Protein AF-A0A847QTT1-F1 (afdb_monomer)

Foldseek 3Di:
DCCVVVQQVVQLVDPDQWTWDDPPFKIFIWGQPPHPSGTDPHGLDIDGNVDDDVVSVVLVVCVDPVNPDPVVNSVVSVVSNVVVVVVVVVVCCLVFNDLVNLVVVCVVPVPPDDSDPVNSVVCRVVVNVVSVVVVVVVVVVVVVVVVCVVPPPDDDDDDDDDDDDDDDDDDDDDDQDQDPLLVVLLVLLLVLCVVQDPSVQWDWDTDPQWIWIAGNPDPVLTLWTWGDDPVFTWIWGQDPVRDIDIGGDPGSCCVVVCSVSSSVSNVVVVD

Nearest PDB 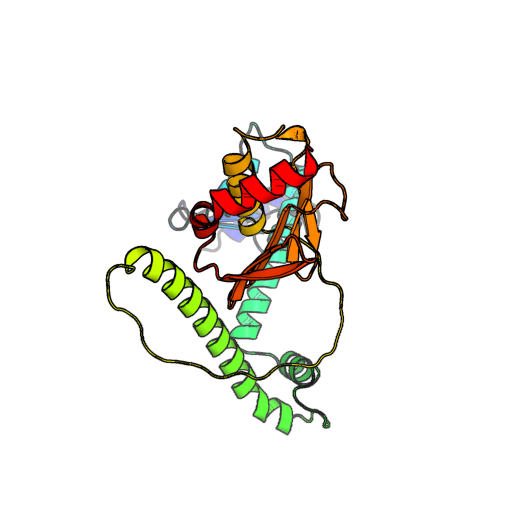structures (foldseek):
  5ukk-assembly1_A  TM=4.148E-01  e=4.471E-01  Homo sapiens
  5kz5-assembly1_B  TM=3.254E-01  e=6.929E-01  Homo sapiens
  5wg3-assembly1_A  TM=4.610E-01  e=1.857E+00  Homo sapiens
  5kz5-assembly1_E  TM=3.355E-01  e=1.337E+00  Homo sapiens

Mean predicted aligned error: 18.76 Å

Sequence (271 aa):
TNHSSQLFRYFGASTAKFGILTNGIIYRFYTDLDEPNKMDETPFLEIDLLDLRDQQIQELKKFCKNNFNLNEIIDTASDLKFLGLIRNVIKDIFSNPSDDYVRFILGCGVYNGVKTQNIVDRFKPLVKKSMSSYINELVNEKIQTALKTGEEQEKSAENQNVDKSPETYDNEADKIVTTDAEMEAFYIVKSILRNHIDISLISYKDTQSYFSILFDNKVTKWICRLVLKDSVMYMIIQGENREYNRYPLETIDDLYNYSELLIKKAKMFCE

Radius of gyration: 27.82 Å; Cα contacts (8 Å, |Δi|>4): 271; chains: 1; bounding box: 52×72×56 Å

Solvent-accessible surface area (backbone atoms only — not comparable to full-atom values): 16357 Å² total; per-residue (Å²): 131,77,60,66,65,56,54,43,58,51,40,50,73,48,93,63,70,67,45,77,52,67,83,90,47,47,41,32,34,29,34,39,84,86,44,82,65,37,58,45,94,62,58,36,45,78,44,38,73,90,68,73,48,71,70,59,53,58,56,52,50,41,73,35,86,93,51,58,45,74,65,64,51,50,55,50,36,51,52,37,35,50,52,52,52,50,52,50,53,52,53,42,41,64,76,59,59,47,68,68,56,43,52,48,56,34,64,76,78,73,46,98,64,85,84,42,67,76,52,40,65,64,42,43,64,52,54,42,49,50,55,54,49,51,52,52,47,56,51,48,50,53,48,49,57,60,44,46,79,74,54,84,81,78,83,79,89,90,88,81,89,84,91,85,85,86,85,89,87,80,90,80,94,70,81,85,66,88,45,71,68,58,52,49,43,48,50,51,55,49,56,69,35,51,89,76,50,70,60,89,36,58,40,73,48,81,48,96,80,35,42,32,36,21,42,71,76,31,89,88,42,57,49,37,34,35,32,87,44,101,92,56,35,31,40,35,37,73,48,94,88,70,46,76,47,75,44,81,36,95,51,71,72,50,56,64,82,44,37,70,60,50,46,54,49,48,49,68,74,76,112

pLDDT: mean 79.89, std 17.35, range [25.09, 93.62]

Structure (mmCIF, N/CA/C/O backbone):
data_AF-A0A847QTT1-F1
#
_entry.id   AF-A0A847QTT1-F1
#
loop_
_atom_site.group_PDB
_atom_site.id
_atom_site.type_symbol
_atom_site.label_atom_id
_atom_site.label_alt_id
_atom_site.label_comp_id
_atom_site.label_asym_id
_atom_site.label_entity_id
_atom_site.label_seq_id
_atom_site.pdbx_PDB_ins_code
_atom_site.Cartn_x
_atom_site.Cartn_y
_atom_site.Cartn_z
_atom_site.occupancy
_atom_site.B_iso_or_equiv
_atom_site.auth_seq_id
_atom_site.auth_comp_id
_atom_site.auth_asym_id
_atom_site.auth_atom_id
_atom_site.pdbx_PDB_model_num
ATOM 1 N N . THR A 1 1 ? -1.795 -23.422 -20.989 1.00 43.28 1 THR A N 1
ATOM 2 C CA . THR A 1 1 ? -0.496 -24.093 -21.246 1.00 43.28 1 THR A CA 1
ATOM 3 C C . THR A 1 1 ? 0.519 -23.624 -20.223 1.00 43.28 1 THR A C 1
ATOM 5 O O . THR A 1 1 ? 0.549 -22.440 -19.918 1.00 43.28 1 THR A O 1
ATOM 8 N N . ASN A 1 2 ? 1.295 -24.534 -19.624 1.00 56.75 2 ASN A N 1
ATOM 9 C CA . ASN A 1 2 ? 2.091 -24.234 -18.425 1.00 56.75 2 ASN A CA 1
ATOM 10 C C . ASN A 1 2 ? 3.501 -23.700 -18.771 1.00 56.75 2 ASN A C 1
ATOM 12 O O . ASN A 1 2 ? 4.512 -24.382 -18.590 1.00 56.75 2 ASN A O 1
ATOM 16 N N . HIS A 1 3 ? 3.548 -22.490 -19.338 1.00 69.88 3 HIS A N 1
ATOM 17 C CA . HIS A 1 3 ? 4.765 -21.869 -19.886 1.00 69.88 3 HIS A CA 1
ATOM 18 C C . HIS A 1 3 ? 5.856 -21.578 -18.838 1.00 69.88 3 HIS A C 1
ATOM 20 O O . HIS A 1 3 ? 7.033 -21.504 -19.193 1.00 69.88 3 HIS A O 1
ATOM 26 N N . SER A 1 4 ? 5.503 -21.513 -17.549 1.00 72.50 4 SER A N 1
ATOM 27 C CA . SER A 1 4 ? 6.449 -21.377 -16.431 1.00 72.50 4 SER A CA 1
ATOM 28 C C . SER A 1 4 ? 7.520 -22.475 -16.430 1.00 72.50 4 SER A C 1
ATOM 30 O O . SER A 1 4 ? 8.683 -22.204 -16.147 1.00 72.50 4 SER A O 1
ATOM 32 N N . SER A 1 5 ? 7.157 -23.700 -16.833 1.00 80.44 5 SER A N 1
ATOM 33 C CA . SER A 1 5 ? 8.086 -24.840 -16.920 1.00 80.44 5 SER A CA 1
ATOM 34 C C . SER A 1 5 ? 9.207 -24.650 -17.951 1.00 80.44 5 SER A C 1
ATOM 36 O O . SER A 1 5 ? 10.310 -25.165 -17.772 1.00 80.44 5 SER A O 1
ATOM 38 N N . GLN A 1 6 ? 8.948 -23.899 -19.025 1.00 86.38 6 GLN A N 1
ATOM 39 C CA . GLN A 1 6 ? 9.943 -23.602 -20.052 1.00 86.38 6 GLN A CA 1
ATOM 40 C C . GLN A 1 6 ? 10.890 -22.492 -19.585 1.00 86.38 6 GLN A C 1
ATOM 42 O O . GLN A 1 6 ? 12.104 -22.644 -19.709 1.00 86.38 6 GLN A O 1
ATOM 47 N N . LEU A 1 7 ? 10.347 -21.421 -18.990 1.00 88.88 7 LEU A N 1
ATOM 48 C CA . LEU A 1 7 ? 11.153 -20.329 -18.440 1.00 88.88 7 LEU A CA 1
ATOM 49 C C . LEU A 1 7 ? 12.081 -20.824 -17.321 1.00 88.88 7 LEU A C 1
ATOM 51 O O . LEU A 1 7 ? 13.274 -20.547 -17.375 1.00 88.88 7 LEU A O 1
ATOM 55 N N . PHE A 1 8 ? 11.572 -21.635 -16.387 1.00 87.06 8 PHE A N 1
ATOM 56 C CA . PHE A 1 8 ? 12.360 -22.233 -15.301 1.00 87.06 8 PHE A CA 1
ATOM 57 C C . PHE A 1 8 ? 13.584 -23.010 -15.824 1.00 87.06 8 PHE A C 1
ATOM 59 O O . PHE A 1 8 ? 14.697 -22.843 -15.328 1.00 87.06 8 PHE A O 1
ATOM 66 N N . ARG A 1 9 ? 13.401 -23.821 -16.880 1.00 87.50 9 ARG A N 1
ATOM 67 C CA . ARG A 1 9 ? 14.492 -24.594 -17.500 1.00 87.50 9 ARG A CA 1
ATOM 68 C C . ARG A 1 9 ? 15.523 -23.723 -18.216 1.00 87.50 9 ARG A C 1
ATOM 70 O O . ARG A 1 9 ? 16.697 -24.079 -18.204 1.00 87.50 9 ARG A O 1
ATOM 77 N N . TYR A 1 10 ? 15.110 -22.629 -18.856 1.00 89.62 10 TYR A N 1
ATOM 78 C CA . TYR A 1 10 ? 16.052 -21.707 -19.498 1.00 89.62 10 TYR A CA 1
ATOM 79 C C . TYR A 1 10 ? 16.792 -20.836 -18.485 1.00 89.62 10 TYR A C 1
ATOM 81 O O . TYR A 1 10 ? 17.987 -20.621 -18.655 1.00 89.62 10 TYR A O 1
ATOM 89 N N . PHE A 1 11 ? 16.114 -20.395 -17.422 1.00 89.88 11 PHE A N 1
ATOM 90 C CA . PHE A 1 11 ? 16.706 -19.591 -16.358 1.00 89.88 11 PHE A CA 1
ATOM 91 C C . PHE A 1 11 ? 17.913 -20.314 -15.744 1.00 89.88 11 PHE A C 1
ATOM 93 O O . PHE A 1 11 ? 19.032 -19.818 -15.854 1.00 89.88 11 PHE A O 1
ATOM 100 N N . GLY A 1 12 ? 17.720 -21.539 -15.233 1.00 86.00 12 GLY A N 1
ATOM 101 C CA . GLY A 1 12 ? 18.798 -22.330 -14.616 1.00 86.00 12 GLY A CA 1
ATOM 102 C C . GLY A 1 12 ? 19.871 -22.857 -15.582 1.00 86.00 12 GLY A C 1
ATOM 103 O O . GLY A 1 12 ? 20.901 -23.357 -15.140 1.00 86.00 12 GLY A O 1
ATOM 104 N N . ALA A 1 13 ? 19.660 -22.739 -16.897 1.00 87.75 13 ALA A N 1
ATOM 105 C CA . ALA A 1 13 ? 20.660 -23.038 -17.926 1.00 87.75 13 ALA A CA 1
ATOM 106 C C . ALA A 1 13 ? 21.425 -21.785 -18.404 1.00 87.75 13 ALA A C 1
ATOM 108 O O . ALA A 1 13 ? 22.199 -21.861 -19.359 1.00 87.75 13 ALA A O 1
ATOM 109 N N . SER A 1 14 ? 21.195 -20.629 -17.775 1.00 87.62 14 SER A N 1
ATOM 110 C CA . SER A 1 14 ? 21.733 -19.329 -18.177 1.00 87.62 14 SER A CA 1
ATOM 111 C C . SER A 1 14 ? 22.427 -18.612 -17.016 1.00 87.62 14 SER A C 1
ATOM 113 O O . SER A 1 14 ? 22.276 -18.979 -15.856 1.00 87.62 14 SER A O 1
ATOM 115 N N . THR A 1 15 ? 23.159 -17.541 -17.324 1.00 86.38 15 THR A N 1
ATOM 116 C CA . THR A 1 15 ? 23.692 -16.600 -16.324 1.00 86.38 15 THR A CA 1
ATOM 117 C C . THR A 1 15 ? 22.741 -15.425 -16.055 1.00 86.38 15 THR A C 1
ATOM 119 O O . THR A 1 15 ? 23.170 -14.402 -15.522 1.00 86.38 15 THR A O 1
ATOM 122 N N . ALA A 1 16 ? 21.478 -15.506 -16.490 1.00 86.38 16 ALA A N 1
ATOM 123 C CA . ALA A 1 16 ? 20.504 -14.440 -16.286 1.00 86.38 16 ALA A CA 1
ATOM 124 C C . ALA A 1 16 ? 20.064 -14.380 -14.817 1.00 86.38 16 ALA A C 1
ATOM 126 O O . ALA A 1 16 ? 19.834 -15.411 -14.194 1.00 86.38 16 ALA A O 1
ATOM 127 N N . LYS A 1 17 ? 19.909 -13.162 -14.286 1.00 87.25 17 LYS A N 1
ATOM 128 C CA . LYS A 1 17 ? 19.350 -12.920 -12.944 1.00 87.25 17 LYS A CA 1
ATOM 129 C C . LYS A 1 17 ? 17.860 -12.591 -12.935 1.00 87.25 17 LYS A C 1
ATOM 131 O O . LYS A 1 17 ? 17.236 -12.614 -11.887 1.00 87.25 17 LYS A O 1
ATOM 136 N N . PHE A 1 18 ? 17.272 -12.352 -14.107 1.00 89.31 18 PHE A N 1
ATOM 137 C CA . PHE A 1 18 ? 15.847 -12.064 -14.242 1.00 89.31 18 PHE A CA 1
ATOM 138 C C . PHE A 1 18 ? 15.207 -12.955 -15.304 1.00 89.31 18 PHE A C 1
ATOM 140 O O . PHE A 1 18 ? 15.710 -13.069 -16.423 1.00 89.31 18 PHE A O 1
ATOM 147 N N . GLY A 1 19 ? 14.080 -13.567 -14.949 1.00 91.00 19 GLY A N 1
ATOM 148 C CA . GLY A 1 19 ? 13.179 -14.258 -15.865 1.00 91.00 19 GLY A CA 1
ATOM 149 C C . GLY A 1 19 ? 11.915 -13.429 -16.060 1.00 91.00 19 GLY A C 1
ATOM 150 O O . GLY A 1 19 ? 11.374 -12.903 -15.093 1.00 91.00 19 GLY A O 1
ATOM 151 N N . ILE A 1 20 ? 11.424 -13.308 -17.294 1.00 92.25 20 ILE A N 1
ATOM 152 C CA . ILE A 1 20 ? 10.167 -12.605 -17.580 1.00 92.25 20 ILE A CA 1
ATOM 153 C C . ILE A 1 20 ? 9.231 -13.556 -18.321 1.00 92.25 20 ILE A C 1
ATOM 155 O O . ILE A 1 20 ? 9.574 -14.067 -19.387 1.00 92.25 20 ILE A O 1
ATOM 159 N N . LEU A 1 21 ? 8.042 -13.782 -17.762 1.00 92.81 21 LEU A N 1
ATOM 160 C CA . LEU A 1 21 ? 6.956 -14.515 -18.409 1.00 92.81 21 LEU A CA 1
ATOM 161 C C . LEU A 1 21 ? 5.855 -13.529 -18.797 1.00 92.81 21 LEU A C 1
ATOM 163 O O . LEU A 1 21 ? 5.398 -12.758 -17.957 1.00 92.81 21 LEU A O 1
ATOM 167 N N . THR A 1 22 ? 5.405 -13.559 -20.050 1.00 93.00 22 THR A N 1
ATOM 168 C CA . THR A 1 22 ? 4.331 -12.675 -20.518 1.00 93.00 22 THR A CA 1
ATOM 169 C C . THR A 1 22 ? 3.426 -13.343 -21.548 1.00 93.00 22 THR A C 1
ATOM 171 O O . THR A 1 22 ? 3.856 -14.235 -22.280 1.00 93.00 22 THR A O 1
ATOM 174 N N . ASN A 1 23 ? 2.167 -12.905 -21.597 1.00 92.00 23 ASN A N 1
ATOM 175 C CA . ASN A 1 23 ? 1.214 -13.197 -22.673 1.00 92.00 23 ASN A CA 1
ATOM 176 C C . ASN A 1 23 ? 0.948 -11.972 -23.581 1.00 92.00 23 ASN A C 1
ATOM 178 O O . ASN A 1 23 ? 0.010 -11.997 -24.373 1.00 92.00 23 ASN A O 1
ATOM 182 N N . GLY A 1 24 ? 1.742 -10.903 -23.444 1.00 90.69 24 GLY A N 1
ATOM 183 C CA . GLY A 1 24 ? 1.568 -9.615 -24.123 1.00 90.69 24 GLY A CA 1
ATOM 184 C C . GLY A 1 24 ? 0.712 -8.595 -23.360 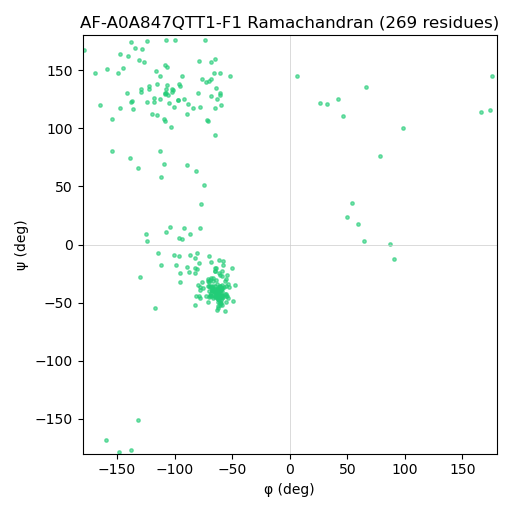1.00 90.69 24 GLY A C 1
ATOM 185 O O . GLY A 1 24 ? 0.738 -7.423 -23.714 1.00 90.69 24 GLY A O 1
ATOM 186 N N . ILE A 1 25 ? 0.000 -9.013 -22.307 1.00 92.62 25 ILE A N 1
ATOM 187 C CA . ILE A 1 25 ? -0.814 -8.141 -21.440 1.00 92.62 25 ILE A CA 1
ATOM 188 C C . ILE A 1 25 ? -0.266 -8.165 -20.012 1.00 92.62 25 ILE A C 1
ATOM 190 O O . ILE A 1 25 ? 0.091 -7.129 -19.461 1.00 92.62 25 ILE A O 1
ATOM 194 N N . ILE A 1 26 ? -0.142 -9.363 -19.439 1.00 92.19 26 ILE A N 1
ATOM 195 C CA . ILE A 1 26 ? 0.372 -9.598 -18.092 1.00 92.19 26 ILE A CA 1
ATOM 196 C C . ILE A 1 26 ? 1.850 -9.961 -18.194 1.00 92.19 26 ILE A C 1
ATOM 198 O O . ILE A 1 26 ? 2.204 -10.928 -18.871 1.00 92.19 26 ILE A O 1
ATOM 202 N N . TYR A 1 27 ? 2.702 -9.215 -17.497 1.00 93.62 27 TYR A N 1
ATOM 203 C CA . TYR A 1 27 ? 4.141 -9.426 -17.382 1.00 93.62 27 TYR A CA 1
ATOM 204 C C . TYR A 1 27 ? 4.488 -9.816 -15.944 1.00 93.62 27 TYR A C 1
ATOM 206 O O . TYR A 1 27 ? 4.151 -9.108 -14.997 1.00 93.62 27 TYR A O 1
ATOM 214 N N . ARG A 1 28 ? 5.174 -10.949 -15.788 1.00 91.94 28 ARG A N 1
ATOM 215 C CA . ARG A 1 28 ? 5.608 -11.518 -14.507 1.00 91.94 28 ARG A CA 1
ATOM 216 C C . ARG A 1 28 ? 7.122 -11.589 -14.465 1.00 91.94 28 ARG A C 1
ATOM 218 O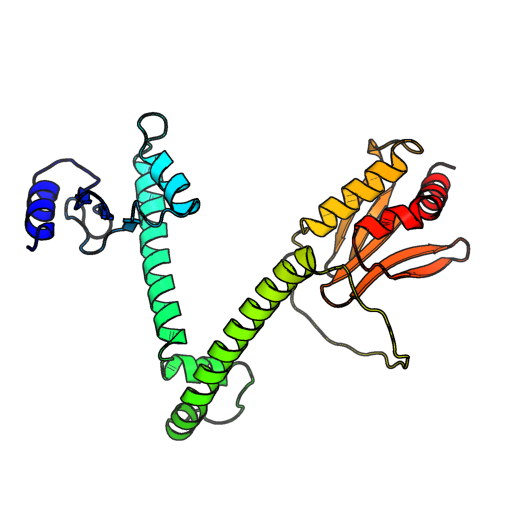 O . ARG A 1 28 ? 7.719 -12.239 -15.324 1.00 91.94 28 ARG A O 1
ATOM 225 N N . PHE A 1 29 ? 7.714 -10.948 -13.469 1.00 91.81 29 PHE A N 1
ATOM 226 C CA . PHE A 1 29 ? 9.154 -10.889 -13.260 1.00 91.81 29 PHE A CA 1
ATOM 227 C C . PHE A 1 29 ? 9.555 -11.858 -12.145 1.00 91.81 29 PHE A C 1
ATOM 229 O O . PHE A 1 29 ? 8.957 -11.878 -11.069 1.00 91.81 29 PHE A O 1
ATOM 236 N N . TYR A 1 30 ? 10.579 -12.653 -12.427 1.00 90.38 30 TYR A N 1
ATOM 237 C CA . TYR A 1 30 ? 11.142 -13.691 -11.574 1.00 90.38 30 TYR A CA 1
ATOM 238 C C . TYR A 1 30 ? 12.646 -13.472 -11.411 1.00 90.38 30 TYR A C 1
ATOM 240 O O . TYR A 1 30 ? 13.287 -12.850 -12.259 1.00 90.38 30 TYR A O 1
ATOM 248 N N . THR A 1 31 ? 13.200 -14.006 -10.332 1.00 90.56 31 THR A N 1
ATOM 249 C CA . THR A 1 31 ? 14.603 -13.877 -9.913 1.00 90.56 31 THR A CA 1
ATOM 250 C C . THR A 1 31 ? 15.012 -15.159 -9.172 1.00 90.56 31 THR A C 1
ATOM 252 O O . THR A 1 31 ? 14.198 -16.080 -9.074 1.00 90.56 31 THR A O 1
ATOM 255 N N . ASP A 1 32 ? 16.249 -15.238 -8.687 1.00 89.56 32 ASP A N 1
ATOM 256 C CA . ASP A 1 32 ? 16.797 -16.334 -7.880 1.00 89.56 32 ASP A CA 1
ATOM 257 C C . ASP A 1 32 ? 17.094 -15.902 -6.434 1.00 89.56 32 ASP A C 1
ATOM 259 O O . ASP A 1 32 ? 18.235 -15.967 -5.973 1.00 89.56 32 ASP A O 1
ATOM 263 N N . LEU A 1 33 ? 16.064 -15.421 -5.724 1.00 84.88 33 LEU A N 1
ATOM 264 C CA . LEU A 1 33 ? 16.190 -14.973 -4.329 1.00 84.88 33 LEU A CA 1
ATOM 265 C C . LEU A 1 33 ? 16.196 -16.147 -3.342 1.00 84.88 33 LEU A C 1
ATOM 267 O O . LEU A 1 33 ? 16.885 -16.067 -2.327 1.00 84.88 33 LEU A O 1
ATOM 271 N N . ASP A 1 34 ? 15.438 -17.215 -3.616 1.00 83.44 34 ASP A N 1
ATOM 272 C CA . ASP A 1 34 ? 15.311 -18.344 -2.681 1.00 83.44 34 ASP A CA 1
ATOM 273 C C . ASP A 1 34 ? 16.498 -19.322 -2.775 1.00 83.44 34 ASP A C 1
ATOM 275 O O . ASP A 1 34 ? 17.040 -19.759 -1.760 1.00 83.44 34 ASP A O 1
ATOM 279 N N . GLU A 1 35 ? 16.924 -19.667 -3.994 1.00 84.00 35 GLU A N 1
ATOM 280 C CA . GLU A 1 35 ? 18.068 -20.549 -4.262 1.00 84.00 35 GLU A CA 1
ATOM 281 C C . GLU A 1 35 ? 18.858 -20.039 -5.485 1.00 84.00 35 GLU A C 1
ATOM 283 O O . GLU A 1 35 ? 18.268 -19.822 -6.544 1.00 84.00 35 GLU A O 1
ATOM 288 N N . PRO A 1 36 ? 20.195 -19.893 -5.406 1.00 84.94 36 PRO A N 1
ATOM 289 C CA . PRO A 1 36 ? 20.982 -19.275 -6.471 1.00 84.94 36 PRO A CA 1
ATOM 290 C C . PRO A 1 36 ? 20.931 -20.075 -7.781 1.00 84.94 36 PRO A C 1
ATOM 292 O O . PRO A 1 36 ? 21.127 -21.291 -7.803 1.00 84.94 36 PRO A O 1
ATOM 295 N N . ASN A 1 37 ? 20.735 -19.366 -8.895 1.00 83.38 37 ASN A N 1
ATOM 296 C CA . ASN A 1 37 ? 20.516 -19.890 -10.249 1.00 83.38 37 ASN A CA 1
ATOM 297 C C . ASN A 1 37 ? 19.283 -20.810 -10.401 1.00 83.38 37 ASN A C 1
ATOM 299 O O . ASN A 1 37 ? 19.163 -21.522 -11.402 1.00 83.38 37 ASN A O 1
ATOM 303 N N . LYS A 1 38 ? 18.334 -20.773 -9.460 1.00 87.12 38 LYS A N 1
ATOM 304 C CA . LYS A 1 38 ? 17.021 -21.415 -9.578 1.00 87.12 38 LYS A CA 1
ATOM 305 C C . LYS A 1 38 ? 15.954 -20.332 -9.511 1.00 87.12 38 LYS A C 1
ATOM 307 O O . LYS A 1 38 ? 15.928 -19.534 -8.589 1.00 87.12 38 LYS A O 1
ATOM 312 N N . MET A 1 39 ? 15.080 -20.304 -10.510 1.00 88.50 39 MET A N 1
ATOM 313 C CA . MET A 1 39 ? 14.013 -19.311 -10.571 1.00 88.50 39 MET A CA 1
ATOM 314 C C . MET A 1 39 ? 12.992 -19.559 -9.453 1.00 88.50 39 MET A C 1
ATOM 316 O O . MET A 1 39 ? 12.471 -20.673 -9.354 1.00 88.50 39 MET A O 1
ATOM 320 N N . ASP A 1 40 ? 12.682 -18.525 -8.672 1.00 88.12 40 ASP A N 1
ATOM 321 C CA . ASP A 1 40 ? 11.608 -18.532 -7.675 1.00 88.12 40 ASP A CA 1
ATOM 322 C C . ASP A 1 40 ? 10.271 -18.999 -8.296 1.00 88.12 40 ASP A C 1
ATOM 324 O O . ASP A 1 40 ? 9.947 -18.676 -9.444 1.00 88.12 40 ASP A O 1
ATOM 328 N N . GLU A 1 41 ? 9.444 -19.727 -7.536 1.00 85.56 41 GLU A N 1
ATOM 329 C CA . GLU A 1 41 ? 8.131 -20.188 -8.025 1.00 85.56 41 GLU A CA 1
ATOM 330 C C . GLU A 1 41 ? 7.119 -19.036 -8.177 1.00 85.56 41 GLU A C 1
ATOM 332 O O . GLU A 1 41 ? 6.261 -19.051 -9.067 1.00 85.56 41 GLU A O 1
ATOM 337 N N . THR A 1 42 ? 7.230 -18.018 -7.321 1.00 85.06 42 THR A N 1
ATOM 338 C CA . THR A 1 42 ? 6.370 -16.829 -7.303 1.00 85.06 42 THR A CA 1
ATOM 339 C C . THR A 1 42 ? 7.072 -15.635 -7.951 1.00 85.06 42 THR A C 1
ATOM 341 O O . THR A 1 42 ? 8.207 -15.346 -7.570 1.00 85.06 42 THR A O 1
ATOM 344 N N . PRO A 1 43 ? 6.422 -14.885 -8.860 1.00 89.31 43 PRO A N 1
ATOM 345 C CA . PRO A 1 43 ? 6.992 -13.642 -9.363 1.00 89.31 43 PRO A CA 1
ATOM 346 C C . PRO A 1 43 ? 7.032 -12.585 -8.253 1.00 89.31 43 PRO A C 1
ATOM 348 O O . PRO A 1 43 ? 6.095 -12.481 -7.460 1.00 89.31 43 PRO A O 1
ATOM 351 N N . PHE A 1 44 ? 8.087 -11.772 -8.223 1.00 88.31 44 PHE A N 1
ATOM 352 C CA . PHE A 1 44 ? 8.211 -10.661 -7.270 1.00 88.31 44 PHE A CA 1
ATOM 353 C C . PHE A 1 44 ? 7.465 -9.402 -7.737 1.00 88.31 44 PHE A C 1
ATOM 355 O O . PHE A 1 44 ? 7.058 -8.575 -6.926 1.00 88.31 44 PHE A O 1
ATOM 362 N N . LEU A 1 45 ? 7.261 -9.266 -9.050 1.00 87.62 45 LEU A N 1
ATOM 363 C CA . LEU A 1 45 ? 6.536 -8.163 -9.671 1.00 87.62 45 LEU A CA 1
ATOM 364 C C . LEU A 1 45 ? 5.627 -8.721 -10.773 1.00 87.62 45 LEU A C 1
ATOM 366 O O . LEU A 1 45 ? 6.086 -9.384 -11.704 1.00 87.62 45 LEU A O 1
ATOM 370 N N . GLU A 1 46 ? 4.328 -8.450 -10.659 1.00 89.62 46 GLU A N 1
ATOM 371 C CA . GLU A 1 46 ? 3.331 -8.695 -11.704 1.00 89.62 46 GLU A CA 1
ATOM 372 C C . GLU A 1 46 ? 2.750 -7.355 -12.165 1.00 89.62 46 GLU A C 1
ATOM 374 O O . GLU A 1 46 ? 2.502 -6.449 -11.359 1.00 89.62 46 GLU A O 1
ATOM 379 N N . ILE A 1 47 ? 2.572 -7.222 -13.476 1.00 90.88 47 ILE A N 1
ATOM 380 C CA . ILE A 1 47 ? 2.113 -6.006 -14.140 1.00 90.88 47 ILE A CA 1
ATOM 381 C C . ILE A 1 47 ? 1.093 -6.394 -15.198 1.00 90.88 47 ILE A C 1
ATOM 383 O O . ILE A 1 47 ? 1.417 -7.164 -16.097 1.00 90.88 47 ILE A O 1
ATOM 387 N N . ASP A 1 48 ? -0.108 -5.834 -15.110 1.00 92.44 48 ASP A N 1
ATOM 388 C CA . ASP A 1 48 ? -1.082 -5.854 -16.195 1.00 92.44 48 ASP A CA 1
ATOM 389 C C . ASP A 1 48 ? -0.967 -4.527 -16.956 1.00 92.44 48 ASP A C 1
ATOM 391 O O . ASP A 1 48 ? -1.055 -3.460 -16.352 1.00 92.44 48 ASP A O 1
ATOM 395 N N . LEU A 1 49 ? -0.733 -4.574 -18.270 1.00 90.44 49 LEU A N 1
ATOM 396 C CA . LEU A 1 49 ? -0.660 -3.370 -19.103 1.00 90.44 49 LEU A CA 1
ATOM 397 C C . LEU A 1 49 ? -2.014 -2.652 -19.260 1.00 90.44 49 LEU A C 1
ATOM 399 O O . LEU A 1 49 ? -2.029 -1.501 -19.694 1.00 90.44 49 LEU A O 1
ATOM 403 N N . LEU A 1 50 ? -3.130 -3.306 -18.923 1.00 92.00 50 LEU A N 1
ATOM 404 C CA . LEU A 1 50 ? -4.473 -2.716 -18.918 1.00 92.00 50 LEU A CA 1
ATOM 405 C C . LEU A 1 50 ? -4.834 -2.066 -17.569 1.00 92.00 50 LEU A C 1
ATOM 407 O O . LEU A 1 50 ? -5.729 -1.225 -17.537 1.00 92.00 50 LEU A O 1
ATOM 411 N N . ASP A 1 51 ? -4.137 -2.423 -16.483 1.00 90.69 51 ASP A N 1
ATOM 412 C CA . ASP A 1 51 ? -4.318 -1.888 -15.121 1.00 90.69 51 ASP A CA 1
ATOM 413 C C . ASP A 1 51 ? -2.956 -1.487 -14.519 1.00 90.69 51 ASP A C 1
ATOM 415 O O . ASP A 1 51 ? -2.424 -2.090 -13.579 1.00 90.69 51 ASP A O 1
ATOM 419 N N . LEU A 1 52 ? -2.343 -0.472 -15.136 1.00 86.50 52 LEU A N 1
ATOM 420 C CA . LEU A 1 52 ? -1.063 0.091 -14.712 1.00 86.50 52 LEU A CA 1
ATOM 421 C C . LEU A 1 52 ? -1.255 1.124 -13.600 1.00 86.50 52 LEU A C 1
ATOM 423 O O . LEU A 1 52 ? -1.814 2.196 -13.820 1.00 86.50 52 LEU A O 1
ATOM 427 N N . ARG A 1 53 ? -0.690 0.841 -12.424 1.00 86.88 53 ARG A N 1
ATOM 428 C CA . ARG A 1 53 ? -0.608 1.795 -11.307 1.00 86.88 53 ARG A CA 1
ATOM 429 C C . ARG A 1 53 ? 0.719 2.551 -11.346 1.00 86.88 53 ARG A C 1
ATOM 431 O O . ARG A 1 53 ? 1.757 1.952 -11.632 1.00 86.88 53 ARG A O 1
ATOM 438 N N . ASP A 1 54 ? 0.726 3.826 -10.959 1.00 85.62 54 ASP A N 1
ATOM 439 C CA . ASP A 1 54 ? 1.929 4.681 -10.993 1.00 85.62 54 ASP A CA 1
ATOM 440 C C . ASP A 1 54 ? 3.138 4.076 -10.265 1.00 85.62 54 ASP A C 1
ATOM 442 O O . ASP A 1 54 ? 4.268 4.166 -10.745 1.00 85.62 54 ASP A O 1
ATOM 446 N N . GLN A 1 55 ? 2.905 3.380 -9.147 1.00 83.31 55 GLN A N 1
ATOM 447 C CA . GLN A 1 55 ? 3.951 2.660 -8.420 1.00 83.31 55 GLN A CA 1
ATOM 448 C C . GLN A 1 55 ? 4.612 1.566 -9.284 1.00 83.31 55 GLN A C 1
ATOM 450 O O . GLN A 1 55 ? 5.835 1.476 -9.324 1.00 83.31 55 GLN A O 1
ATOM 455 N N . GLN A 1 56 ? 3.839 0.776 -10.043 1.00 85.38 56 GLN A N 1
ATOM 456 C CA . GLN A 1 5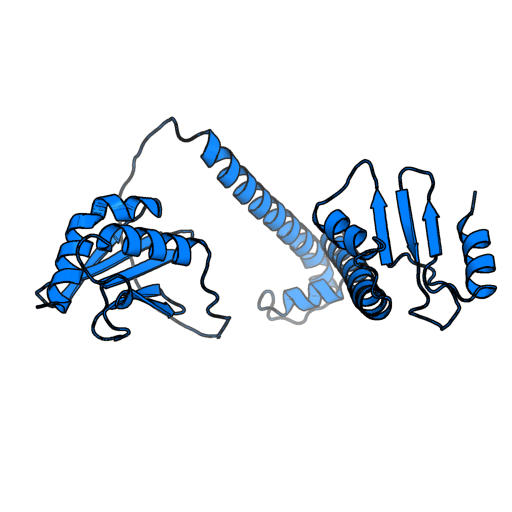6 ? 4.393 -0.230 -10.967 1.00 85.38 56 GLN A CA 1
ATOM 457 C C . GLN A 1 56 ? 5.161 0.422 -12.127 1.00 85.38 56 GLN A C 1
ATOM 459 O O . GLN A 1 56 ? 6.148 -0.141 -12.596 1.00 85.38 56 GLN A O 1
ATOM 464 N N . ILE A 1 57 ? 4.755 1.618 -12.569 1.00 88.50 57 ILE A N 1
ATOM 465 C CA . ILE A 1 57 ? 5.478 2.389 -13.592 1.00 88.50 57 ILE A CA 1
ATOM 466 C C . ILE A 1 57 ? 6.831 2.879 -13.050 1.00 88.50 57 ILE A C 1
ATOM 468 O O . ILE A 1 57 ? 7.828 2.854 -13.774 1.00 88.50 57 ILE A O 1
ATOM 472 N N . GLN A 1 58 ? 6.898 3.307 -11.785 1.00 87.81 58 GLN A N 1
ATOM 473 C CA . GLN A 1 58 ? 8.162 3.672 -11.134 1.00 87.81 58 GLN A CA 1
ATOM 474 C C . GLN A 1 58 ? 9.104 2.468 -10.997 1.00 87.81 58 GLN A C 1
ATOM 476 O O . GLN A 1 58 ? 10.285 2.592 -11.316 1.00 87.81 58 GLN A O 1
ATOM 481 N N . GLU A 1 59 ? 8.584 1.295 -10.627 1.00 85.19 59 GLU A N 1
ATOM 482 C CA . GLU A 1 59 ? 9.371 0.056 -10.588 1.00 85.19 59 GLU A CA 1
ATOM 483 C C . GLU A 1 59 ? 9.867 -0.362 -11.983 1.00 85.19 59 GLU A C 1
ATOM 485 O O . GLU A 1 59 ? 11.054 -0.633 -12.160 1.00 85.19 59 GLU A O 1
ATOM 490 N N . LEU A 1 60 ? 9.016 -0.304 -13.017 1.00 87.94 60 LEU A N 1
ATOM 491 C CA . LEU A 1 60 ? 9.417 -0.581 -14.406 1.00 87.94 60 LEU A CA 1
ATOM 492 C C . LEU A 1 60 ? 10.560 0.309 -14.899 1.00 87.94 60 LEU A C 1
ATOM 494 O O . LEU A 1 60 ? 11.428 -0.166 -15.633 1.00 87.94 60 LEU A O 1
ATOM 498 N N . LYS A 1 61 ? 10.597 1.585 -14.493 1.00 88.69 61 LYS A N 1
ATOM 499 C CA . LYS A 1 61 ? 11.675 2.508 -14.886 1.00 88.69 61 LYS A CA 1
ATOM 500 C C . LYS A 1 61 ? 13.055 2.037 -14.420 1.00 88.69 61 LYS A C 1
ATOM 502 O O . LYS A 1 61 ? 14.027 2.346 -15.103 1.00 88.69 61 LYS A O 1
ATOM 507 N N . LYS A 1 62 ? 13.160 1.250 -13.341 1.00 86.75 62 LYS A N 1
ATOM 508 C CA . LYS A 1 62 ? 14.432 0.657 -12.883 1.00 86.75 62 LYS A CA 1
ATOM 509 C C . LYS A 1 62 ? 14.980 -0.377 -13.876 1.00 86.75 62 LYS A C 1
ATOM 511 O O . LYS A 1 62 ? 16.188 -0.511 -14.018 1.00 86.75 62 LYS A O 1
ATOM 516 N N . PHE A 1 63 ? 14.115 -1.049 -14.639 1.00 86.44 63 PHE A N 1
ATOM 517 C CA . PHE A 1 63 ? 14.518 -2.006 -15.678 1.00 86.44 63 PHE A CA 1
ATOM 518 C C . PHE A 1 63 ? 14.932 -1.337 -17.005 1.00 86.44 63 PHE A C 1
ATOM 520 O O . PHE A 1 63 ? 15.433 -2.009 -17.909 1.00 86.44 63 PHE A O 1
ATOM 527 N N . CYS A 1 64 ? 14.760 -0.017 -17.150 1.00 87.94 64 CYS A N 1
ATOM 528 C CA . CYS A 1 64 ? 15.225 0.717 -18.326 1.00 87.94 64 CYS A CA 1
ATOM 529 C C . CYS A 1 64 ? 16.758 0.799 -18.362 1.00 87.94 64 CYS A C 1
ATOM 531 O O . CYS A 1 64 ? 17.400 1.081 -17.355 1.00 87.94 64 CYS A O 1
ATOM 533 N N . LYS A 1 65 ? 17.352 0.666 -19.556 1.00 86.62 65 LYS A N 1
ATOM 534 C CA . LYS A 1 65 ? 18.815 0.631 -19.776 1.00 86.62 65 LYS A CA 1
ATOM 535 C C . LYS A 1 65 ? 19.613 1.741 -19.066 1.00 86.62 65 LYS A C 1
ATOM 537 O O . LYS A 1 65 ? 20.736 1.491 -18.648 1.00 86.62 65 LYS A O 1
ATOM 542 N N . ASN A 1 66 ? 19.054 2.946 -18.944 1.00 88.31 66 ASN A N 1
ATOM 543 C CA . ASN A 1 66 ? 19.727 4.100 -18.333 1.00 88.31 66 ASN A CA 1
ATOM 544 C C . ASN A 1 66 ? 19.726 4.073 -16.792 1.00 88.31 66 ASN A C 1
ATOM 546 O O . ASN A 1 66 ? 20.475 4.824 -16.175 1.00 88.31 66 ASN A O 1
ATOM 550 N N . ASN A 1 67 ? 18.876 3.243 -16.186 1.00 83.94 67 ASN A N 1
ATOM 551 C CA . ASN A 1 67 ? 18.609 3.176 -14.747 1.00 83.94 67 ASN A CA 1
ATOM 552 C C . ASN A 1 67 ? 18.844 1.768 -14.171 1.00 83.94 67 ASN A C 1
ATOM 554 O O . ASN A 1 67 ? 18.605 1.544 -12.989 1.00 83.94 67 ASN A O 1
ATOM 558 N N . PHE A 1 68 ? 19.298 0.824 -14.998 1.00 85.62 68 PHE A N 1
ATOM 559 C CA . PHE A 1 68 ? 19.463 -0.574 -14.623 1.00 85.62 68 PHE A CA 1
ATOM 560 C C . PHE A 1 68 ? 20.639 -0.767 -13.656 1.00 85.62 68 PHE A C 1
ATOM 562 O O . PHE A 1 68 ? 21.801 -0.753 -14.068 1.00 85.62 68 PHE A O 1
ATOM 569 N N . ASN A 1 69 ? 20.326 -1.007 -12.382 1.00 86.31 69 ASN A N 1
ATOM 570 C CA . ASN A 1 69 ? 21.275 -1.451 -11.364 1.00 86.31 69 ASN A CA 1
ATOM 571 C C . ASN A 1 69 ? 20.839 -2.817 -10.812 1.00 86.31 69 ASN A C 1
ATOM 573 O O . ASN A 1 69 ? 19.822 -2.932 -10.135 1.00 86.31 69 ASN A O 1
ATOM 577 N N . LEU A 1 70 ? 21.624 -3.858 -11.099 1.00 84.25 70 LEU A N 1
ATOM 578 C CA . LEU A 1 70 ? 21.295 -5.239 -10.740 1.00 84.25 70 LEU A CA 1
ATOM 579 C C . LEU A 1 70 ? 21.133 -5.448 -9.226 1.00 84.25 70 LEU A C 1
ATOM 581 O O . LEU A 1 70 ? 20.227 -6.172 -8.828 1.00 84.25 70 LEU A O 1
ATOM 585 N N . ASN A 1 71 ? 21.956 -4.801 -8.394 1.00 84.19 71 ASN A N 1
ATOM 586 C CA . ASN A 1 71 ? 21.884 -4.976 -6.940 1.00 84.19 71 ASN A CA 1
ATOM 587 C C . ASN A 1 71 ? 20.619 -4.314 -6.372 1.00 84.19 71 ASN A C 1
ATOM 589 O O . ASN A 1 71 ? 19.837 -4.977 -5.703 1.00 84.19 71 ASN A O 1
ATOM 593 N N . GLU A 1 72 ? 20.357 -3.053 -6.736 1.00 84.38 72 GLU A N 1
ATOM 594 C CA . GLU A 1 72 ? 19.139 -2.336 -6.319 1.00 84.38 72 GLU A CA 1
ATOM 595 C C . GLU A 1 72 ? 17.860 -3.052 -6.775 1.00 84.38 72 GLU A C 1
ATOM 597 O O . GLU A 1 72 ? 16.871 -3.080 -6.043 1.00 84.38 72 GLU A O 1
ATOM 602 N N . ILE A 1 73 ? 17.858 -3.649 -7.974 1.00 83.81 73 ILE A N 1
ATOM 603 C CA . ILE A 1 73 ? 16.703 -4.404 -8.476 1.00 83.81 73 ILE A CA 1
ATOM 604 C C . ILE A 1 73 ? 16.520 -5.718 -7.699 1.00 83.81 73 ILE A C 1
ATOM 606 O O . ILE A 1 73 ? 15.382 -6.103 -7.458 1.00 83.81 73 ILE A O 1
ATOM 610 N N . ILE A 1 74 ? 17.590 -6.398 -7.272 1.00 81.88 74 ILE A N 1
ATOM 611 C CA . ILE A 1 74 ? 17.484 -7.613 -6.440 1.00 81.88 74 ILE A CA 1
ATOM 612 C C . ILE A 1 74 ? 16.990 -7.272 -5.027 1.00 81.88 74 ILE A C 1
ATOM 614 O O . ILE A 1 74 ? 16.067 -7.927 -4.540 1.00 81.88 74 ILE A O 1
ATOM 618 N N . ASP A 1 75 ? 17.531 -6.224 -4.402 1.00 82.44 75 ASP A N 1
ATOM 619 C CA . ASP A 1 75 ? 17.097 -5.772 -3.075 1.00 82.44 75 ASP A CA 1
ATOM 620 C C . ASP A 1 75 ? 15.614 -5.358 -3.104 1.00 82.44 75 ASP A C 1
ATOM 622 O O . ASP A 1 75 ? 14.799 -5.847 -2.320 1.00 82.44 75 ASP A O 1
ATOM 626 N N . THR A 1 76 ? 15.219 -4.545 -4.092 1.00 83.12 76 THR A N 1
ATOM 627 C CA . THR A 1 76 ? 13.810 -4.149 -4.264 1.00 83.12 76 THR A CA 1
ATOM 628 C C . THR A 1 76 ? 12.908 -5.310 -4.691 1.00 83.12 76 THR A C 1
ATOM 630 O O . THR A 1 76 ? 11.741 -5.326 -4.309 1.00 83.12 76 THR A O 1
ATOM 633 N N . ALA A 1 77 ? 13.411 -6.321 -5.409 1.00 80.94 77 ALA A N 1
ATOM 634 C CA . ALA A 1 77 ? 12.655 -7.540 -5.702 1.00 80.94 77 ALA A CA 1
ATOM 635 C C . ALA A 1 77 ? 12.334 -8.341 -4.430 1.00 80.94 77 ALA A C 1
ATOM 637 O O . ALA A 1 77 ? 11.224 -8.860 -4.310 1.00 80.94 77 ALA A O 1
ATOM 638 N N . SER A 1 78 ? 13.263 -8.405 -3.470 1.00 82.31 78 SER A N 1
ATOM 639 C CA . SER A 1 78 ? 13.020 -9.010 -2.155 1.00 82.31 78 SER A CA 1
ATOM 640 C C . SER A 1 78 ? 11.894 -8.280 -1.418 1.00 82.31 78 SER A C 1
ATOM 642 O O . SER A 1 78 ? 10.888 -8.895 -1.053 1.00 82.31 78 SER A O 1
ATOM 644 N N . ASP A 1 79 ? 11.992 -6.953 -1.300 1.00 84.94 79 ASP A N 1
ATOM 645 C CA . ASP A 1 79 ? 10.962 -6.137 -0.649 1.00 84.94 79 ASP A CA 1
ATOM 646 C C . ASP A 1 79 ? 9.598 -6.268 -1.345 1.00 84.94 79 ASP A C 1
ATOM 648 O O . ASP A 1 79 ? 8.583 -6.481 -0.682 1.00 84.94 79 ASP A O 1
ATOM 652 N N . LEU A 1 80 ? 9.551 -6.213 -2.681 1.00 82.19 80 LEU A N 1
ATOM 653 C CA . LEU A 1 80 ? 8.317 -6.380 -3.458 1.00 82.19 80 LEU A CA 1
ATOM 654 C C . LEU A 1 80 ? 7.687 -7.769 -3.266 1.00 82.19 80 LEU A C 1
ATOM 656 O O . LEU A 1 80 ? 6.469 -7.861 -3.080 1.00 82.19 80 LEU A O 1
ATOM 660 N N . LYS A 1 81 ? 8.499 -8.837 -3.237 1.00 83.25 81 LYS A N 1
ATOM 661 C CA . LYS A 1 81 ? 8.053 -10.208 -2.943 1.00 83.25 81 LYS A CA 1
ATOM 662 C C . LYS A 1 81 ? 7.405 -10.277 -1.560 1.00 83.25 81 LYS A C 1
ATOM 664 O O . LYS A 1 81 ? 6.259 -10.719 -1.442 1.00 83.25 81 LYS A O 1
ATOM 669 N N . PHE A 1 82 ? 8.084 -9.791 -0.519 1.00 82.69 82 PHE A N 1
ATOM 670 C CA . PHE A 1 82 ? 7.546 -9.818 0.843 1.00 82.69 82 PHE A CA 1
ATOM 671 C C . PHE A 1 82 ? 6.328 -8.904 1.022 1.00 82.69 82 PHE A C 1
ATOM 673 O O . PHE A 1 82 ? 5.348 -9.334 1.627 1.00 82.69 82 PHE A O 1
ATOM 680 N N . LEU A 1 83 ? 6.309 -7.703 0.437 1.00 85.56 83 LEU A N 1
ATOM 681 C CA . LEU A 1 83 ? 5.139 -6.816 0.440 1.00 85.56 83 LEU A CA 1
ATOM 682 C C . LEU A 1 83 ? 3.925 -7.461 -0.248 1.00 85.56 83 LEU A C 1
ATOM 684 O O . LEU A 1 83 ? 2.804 -7.342 0.251 1.00 85.56 83 LEU A O 1
ATOM 688 N N . GLY A 1 84 ? 4.132 -8.181 -1.354 1.00 82.69 84 GLY A N 1
ATOM 689 C CA . GLY A 1 84 ? 3.089 -8.955 -2.030 1.00 82.69 84 GLY A CA 1
ATOM 690 C C . GLY A 1 84 ? 2.523 -10.076 -1.151 1.00 82.69 84 GLY A C 1
ATOM 691 O O . GLY A 1 84 ? 1.304 -10.198 -1.008 1.00 82.69 84 GLY A O 1
ATOM 692 N N . LEU A 1 85 ? 3.396 -10.854 -0.503 1.00 84.69 85 LEU A N 1
ATOM 693 C CA . LEU A 1 85 ? 3.002 -11.913 0.433 1.00 84.69 85 LEU A CA 1
ATOM 694 C C . LEU A 1 85 ? 2.249 -11.351 1.651 1.00 84.69 85 LEU A C 1
ATOM 696 O O . LEU A 1 85 ? 1.170 -11.841 1.982 1.00 84.69 85 LEU A O 1
ATOM 700 N N . ILE A 1 86 ? 2.758 -10.279 2.266 1.00 87.50 86 ILE A N 1
ATOM 701 C CA . ILE A 1 86 ? 2.115 -9.577 3.388 1.00 87.50 86 ILE A CA 1
ATOM 702 C C . ILE A 1 86 ? 0.733 -9.055 2.974 1.00 87.50 86 ILE A C 1
ATOM 704 O O . ILE A 1 86 ? -0.241 -9.258 3.697 1.00 87.50 86 ILE A O 1
ATOM 708 N N . ARG A 1 87 ? 0.603 -8.448 1.786 1.00 87.25 87 ARG A N 1
ATOM 709 C CA . ARG A 1 87 ? -0.685 -7.973 1.252 1.00 87.25 87 ARG A CA 1
ATOM 710 C C . ARG A 1 87 ? -1.698 -9.110 1.086 1.00 87.25 87 ARG A C 1
ATOM 712 O O . ARG A 1 87 ? -2.876 -8.906 1.384 1.00 87.25 87 ARG A O 1
ATOM 719 N N . ASN A 1 88 ? -1.262 -10.288 0.641 1.00 86.88 88 ASN A N 1
ATOM 720 C CA . ASN A 1 88 ? -2.128 -11.465 0.533 1.00 86.88 88 A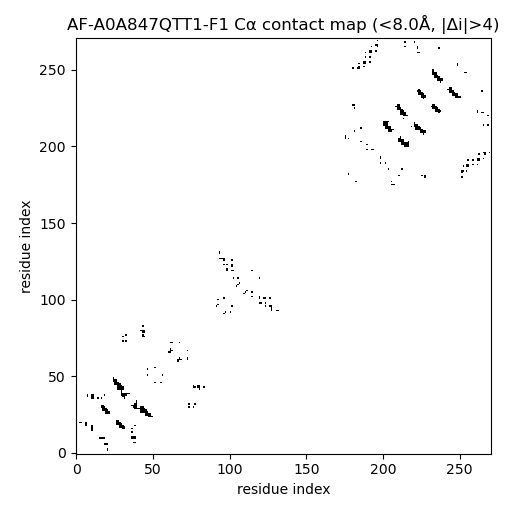SN A CA 1
ATOM 721 C C . ASN A 1 88 ? -2.581 -11.954 1.918 1.00 86.88 88 ASN A C 1
ATOM 723 O O . ASN A 1 88 ? -3.779 -12.119 2.131 1.00 86.88 88 ASN A O 1
ATOM 727 N N . VAL A 1 89 ? -1.666 -12.066 2.887 1.00 89.06 89 VAL A N 1
ATOM 728 C CA . VAL A 1 89 ? -2.002 -12.429 4.278 1.00 89.06 89 VAL A CA 1
ATOM 729 C C . VAL A 1 89 ? -2.989 -11.432 4.897 1.00 89.06 89 VAL A C 1
ATOM 731 O O . VAL A 1 89 ? -3.970 -11.840 5.513 1.00 89.06 89 VAL A O 1
ATOM 734 N N . ILE A 1 90 ? -2.793 -10.127 4.688 1.00 88.88 90 ILE A N 1
ATOM 735 C CA . ILE A 1 90 ? -3.718 -9.077 5.145 1.00 88.88 90 ILE A CA 1
ATOM 736 C C . ILE A 1 90 ? -5.107 -9.245 4.505 1.00 88.88 90 ILE A C 1
ATOM 738 O O . ILE A 1 90 ? -6.123 -9.193 5.200 1.00 88.88 90 ILE A O 1
ATOM 742 N N . LYS A 1 91 ? -5.174 -9.491 3.189 1.00 88.00 91 LYS A N 1
ATOM 743 C CA . LYS A 1 91 ? -6.434 -9.738 2.465 1.00 88.00 91 LYS A CA 1
ATOM 744 C C . LYS A 1 91 ? -7.173 -10.969 3.004 1.00 88.00 91 LYS A C 1
ATOM 746 O O . LYS A 1 91 ? -8.400 -10.932 3.147 1.00 88.00 91 LYS A O 1
ATOM 751 N N . ASP A 1 92 ? -6.440 -12.028 3.330 1.00 89.25 92 ASP A N 1
ATOM 752 C CA . ASP A 1 92 ? -6.998 -13.250 3.904 1.00 89.25 92 ASP A CA 1
ATOM 753 C C . ASP A 1 92 ? -7.485 -13.025 5.341 1.00 89.25 92 ASP A C 1
ATOM 755 O O . ASP A 1 92 ? -8.588 -13.457 5.667 1.00 89.25 92 ASP A O 1
ATOM 759 N N . ILE A 1 93 ? -6.759 -12.259 6.167 1.00 89.81 93 ILE A N 1
ATOM 760 C CA . ILE A 1 93 ? -7.202 -11.851 7.515 1.00 89.81 93 ILE A CA 1
ATOM 761 C C . ILE A 1 93 ? -8.522 -11.067 7.455 1.00 89.81 93 ILE A C 1
ATOM 763 O O . ILE A 1 93 ? -9.438 -11.359 8.226 1.00 89.81 93 ILE A O 1
ATOM 767 N N . PHE A 1 94 ? -8.669 -10.119 6.523 1.00 86.94 94 PHE A N 1
ATOM 768 C CA . PHE A 1 94 ? -9.931 -9.390 6.339 1.00 86.94 94 PHE A CA 1
ATOM 769 C C . PHE A 1 94 ? -11.079 -10.300 5.874 1.00 86.94 94 PHE A C 1
ATOM 771 O O . PHE A 1 94 ? -12.218 -10.169 6.330 1.00 86.94 94 PHE A O 1
ATOM 778 N N . SER A 1 95 ? -10.787 -11.248 4.981 1.00 84.94 95 SER A N 1
ATOM 779 C CA . SER A 1 95 ? -11.790 -12.135 4.381 1.00 84.94 95 SER A CA 1
ATOM 780 C C . SER A 1 95 ? -12.217 -13.272 5.317 1.00 84.94 95 SER A C 1
ATOM 782 O O . SER A 1 95 ? -13.389 -13.661 5.336 1.00 84.94 95 SER A O 1
ATOM 784 N N . ASN A 1 96 ? -11.285 -13.810 6.098 1.00 88.75 96 ASN A N 1
ATOM 785 C CA . ASN A 1 96 ? -11.444 -14.957 6.984 1.00 88.75 96 ASN A CA 1
ATOM 786 C C . ASN A 1 96 ? -10.421 -14.872 8.140 1.00 88.75 96 ASN A C 1
ATOM 788 O O . ASN A 1 96 ? -9.386 -15.540 8.090 1.00 88.75 96 ASN A O 1
ATOM 792 N N . PRO A 1 97 ? -10.684 -14.065 9.187 1.00 89.19 97 PRO A N 1
ATOM 793 C CA . PRO A 1 97 ? -9.740 -13.894 10.288 1.00 89.19 97 PRO A CA 1
ATOM 794 C C . PRO A 1 97 ? -9.468 -15.231 10.984 1.00 89.19 97 PRO A C 1
ATOM 796 O O . PRO A 1 97 ? -10.400 -15.953 11.345 1.00 89.19 97 PRO A O 1
ATOM 799 N N . SER A 1 98 ? -8.190 -15.562 11.177 1.00 91.00 98 SER A N 1
ATOM 800 C CA . SER A 1 98 ? -7.789 -16.785 11.875 1.00 91.00 98 SER A CA 1
ATOM 801 C C . SER A 1 98 ? -8.137 -16.719 13.363 1.00 91.00 98 SER A C 1
ATOM 803 O O . SER A 1 98 ? -8.272 -15.643 13.949 1.00 91.00 98 SER A O 1
ATOM 805 N N . ASP A 1 99 ? -8.263 -17.880 14.000 1.00 90.88 99 ASP A N 1
ATOM 806 C CA . ASP A 1 99 ? -8.611 -17.976 15.421 1.00 90.88 99 ASP A CA 1
ATOM 807 C C . ASP A 1 99 ? -7.566 -17.288 16.309 1.00 90.88 99 ASP A C 1
ATOM 809 O O . ASP A 1 99 ? -7.916 -16.626 17.285 1.00 90.88 99 ASP A O 1
ATOM 813 N N . ASP A 1 100 ? -6.290 -17.373 15.932 1.00 90.50 100 ASP A N 1
ATOM 814 C CA . ASP A 1 100 ? -5.192 -16.702 16.629 1.00 90.50 100 ASP A CA 1
ATOM 815 C C . ASP A 1 100 ? -5.217 -15.185 16.433 1.00 90.50 100 ASP A C 1
ATOM 817 O O . ASP A 1 100 ? -4.970 -14.444 17.384 1.00 90.50 100 ASP A O 1
ATOM 821 N N . TYR A 1 101 ? -5.618 -14.703 15.252 1.00 90.69 101 TYR A N 1
ATOM 822 C CA . TYR A 1 101 ? -5.852 -13.276 15.032 1.00 90.69 101 TYR A CA 1
ATOM 823 C C . TYR A 1 101 ? -7.030 -12.762 15.874 1.00 90.69 101 TYR A C 1
ATOM 825 O O . TYR A 1 101 ? -6.932 -11.719 16.518 1.00 90.69 101 TYR A O 1
ATOM 833 N N . VAL A 1 102 ? -8.121 -13.530 15.975 1.00 91.25 102 VAL A N 1
ATOM 834 C CA . VAL A 1 102 ? -9.236 -13.205 16.881 1.00 91.25 102 VAL A CA 1
ATOM 835 C C . VAL A 1 102 ? -8.766 -13.203 18.343 1.00 91.25 102 VAL A C 1
ATOM 837 O O . VAL A 1 102 ? -9.084 -12.271 19.078 1.00 91.25 102 VAL A O 1
ATOM 840 N N . ARG A 1 103 ? -7.952 -14.177 18.780 1.00 91.19 103 ARG A N 1
ATOM 841 C CA . ARG A 1 103 ? -7.344 -14.184 20.129 1.00 91.19 103 ARG A CA 1
ATOM 842 C C . ARG A 1 103 ? -6.435 -12.978 20.374 1.00 91.19 103 ARG A C 1
ATOM 844 O O . ARG A 1 103 ? -6.408 -12.486 21.506 1.00 91.19 103 ARG A O 1
ATOM 851 N N . PHE A 1 104 ? -5.700 -12.520 19.362 1.00 91.31 104 PHE A N 1
ATOM 852 C CA . PHE A 1 104 ? -4.874 -11.316 19.432 1.00 91.31 104 PHE A CA 1
ATOM 853 C C . PHE A 1 104 ? -5.747 -10.077 19.661 1.00 91.31 104 PHE A C 1
ATOM 855 O O . PHE A 1 104 ? -5.608 -9.448 20.707 1.00 91.31 104 PHE A O 1
ATOM 862 N N . ILE A 1 105 ? -6.734 -9.821 18.791 1.00 91.06 105 ILE A N 1
ATOM 863 C CA . ILE A 1 105 ? -7.682 -8.697 18.920 1.00 91.06 105 ILE A CA 1
ATOM 864 C C . ILE A 1 105 ? -8.412 -8.719 20.271 1.00 91.06 105 ILE A C 1
ATOM 866 O O . ILE A 1 105 ? -8.504 -7.696 20.946 1.00 91.06 105 ILE A O 1
ATOM 870 N N . LEU A 1 106 ? -8.855 -9.894 20.734 1.00 89.81 106 LEU A N 1
ATOM 871 C CA . LEU A 1 106 ? -9.463 -10.043 22.062 1.00 89.81 106 LEU A CA 1
ATOM 872 C C . LEU A 1 106 ? -8.513 -9.674 23.216 1.00 89.81 106 LEU A C 1
ATOM 874 O O . LEU A 1 106 ? -8.977 -9.335 24.300 1.00 89.81 106 LEU A O 1
ATOM 878 N N . GLY A 1 107 ? -7.197 -9.751 23.002 1.00 88.50 107 GLY A N 1
ATOM 879 C CA . GLY A 1 107 ? -6.165 -9.346 23.959 1.00 88.50 107 GLY A CA 1
ATOM 880 C C . GLY A 1 107 ? -5.881 -7.853 24.013 1.00 88.50 107 GLY A C 1
ATOM 881 O O . GLY A 1 107 ? -5.390 -7.393 25.037 1.00 88.50 107 GLY A O 1
ATOM 882 N N . CYS A 1 108 ? -6.227 -7.098 22.973 1.00 88.75 108 CYS A N 1
ATOM 883 C CA . CYS A 1 108 ? -6.027 -5.651 22.891 1.00 88.75 108 CYS A CA 1
ATOM 884 C C . CYS A 1 108 ? -7.073 -4.858 23.711 1.00 88.75 108 CYS A C 1
ATOM 886 O O . CYS A 1 108 ? -7.527 -3.805 23.282 1.00 88.75 108 CYS A O 1
ATOM 888 N N . GLY A 1 109 ? -7.508 -5.385 24.862 1.00 82.94 109 GLY A N 1
ATOM 889 C CA . GLY A 1 109 ? -8.499 -4.756 25.749 1.00 82.94 109 GLY A CA 1
ATOM 890 C C . GLY A 1 109 ? -9.974 -5.049 25.433 1.00 82.94 109 GLY A C 1
ATOM 891 O O . GLY A 1 109 ? -10.848 -4.576 26.152 1.00 82.94 109 GLY A O 1
ATOM 892 N N . VAL A 1 110 ? -10.281 -5.850 24.404 1.00 85.50 110 VAL A N 1
ATOM 893 C CA . VAL A 1 110 ? -11.675 -6.166 24.022 1.00 85.50 110 VAL A CA 1
ATOM 894 C C . VAL A 1 110 ? -12.327 -7.192 24.963 1.00 85.50 110 VAL A C 1
ATOM 896 O O . VAL A 1 110 ? -13.539 -7.149 25.176 1.00 85.50 110 VAL A O 1
ATOM 899 N N . TYR A 1 111 ? -11.561 -8.134 25.532 1.00 84.06 111 TYR A N 1
ATOM 900 C CA . TYR A 1 111 ? -12.105 -9.155 26.434 1.00 84.06 111 TYR A CA 1
ATOM 901 C C . TYR A 1 111 ? -11.125 -9.584 27.535 1.00 84.06 111 TYR A C 1
ATOM 903 O O . TYR A 1 111 ? -10.098 -10.209 27.275 1.00 84.06 111 TYR A O 1
ATOM 911 N N . ASN A 1 112 ? -11.510 -9.336 28.791 1.00 79.38 112 ASN A N 1
ATOM 912 C CA . ASN A 1 112 ? -10.671 -9.556 29.979 1.00 79.38 112 ASN A CA 1
ATOM 913 C C . ASN A 1 112 ? -10.743 -10.985 30.563 1.00 79.38 112 ASN A C 1
ATOM 915 O O . ASN A 1 112 ? -10.247 -11.228 31.661 1.00 79.38 112 ASN A O 1
ATOM 919 N N . GLY A 1 113 ? -11.389 -11.932 29.875 1.00 83.50 113 GLY A N 1
ATOM 920 C CA . GLY A 1 113 ? -11.528 -13.322 30.324 1.00 83.50 113 GLY A CA 1
ATOM 921 C C . GLY A 1 113 ? -10.665 -14.320 29.542 1.00 83.50 113 GLY A C 1
ATOM 922 O O . GLY A 1 113 ? -10.030 -13.993 28.540 1.00 83.50 113 GLY A O 1
ATOM 923 N N . VAL A 1 114 ? -10.695 -15.589 29.962 1.00 81.75 114 VAL A N 1
ATOM 924 C CA . VAL A 1 114 ? -9.986 -16.683 29.272 1.00 81.75 114 VAL A CA 1
ATOM 925 C C . VAL A 1 114 ? -10.541 -16.870 27.855 1.00 81.75 114 VAL A C 1
ATOM 927 O O . VAL A 1 114 ? -11.737 -17.098 27.673 1.00 81.75 114 VAL A O 1
ATOM 930 N N . LYS A 1 115 ? -9.668 -16.815 26.845 1.00 86.00 115 LYS A N 1
ATOM 931 C CA . LYS A 1 115 ? -10.015 -16.872 25.412 1.00 86.00 115 LYS A CA 1
ATOM 932 C C . LYS A 1 115 ? -10.247 -18.313 24.929 1.00 86.00 115 LYS A C 1
ATOM 934 O O . LYS A 1 115 ? -9.495 -18.839 24.110 1.00 86.00 115 LYS A O 1
ATOM 939 N N . THR A 1 116 ? -11.267 -18.969 25.481 1.00 90.00 116 THR A N 1
ATOM 940 C CA . THR A 1 116 ? -11.677 -20.328 25.074 1.00 90.00 116 THR A CA 1
ATOM 941 C C . THR A 1 116 ? -12.193 -20.355 23.631 1.00 90.00 116 THR A C 1
ATOM 943 O O . THR A 1 116 ? -12.611 -19.322 23.106 1.00 90.00 116 THR A O 1
ATOM 946 N N . GLN A 1 117 ? -12.207 -21.531 22.990 1.00 89.31 117 GLN A N 1
ATOM 947 C CA . GLN A 1 117 ? -12.666 -21.667 21.600 1.00 89.31 117 GLN A CA 1
ATOM 948 C C . GLN A 1 117 ? -14.092 -21.124 21.403 1.00 89.31 117 GLN A C 1
ATOM 950 O O . GLN A 1 117 ? -14.302 -20.298 20.527 1.00 89.31 117 GLN A O 1
ATOM 955 N N . ASN A 1 118 ? -15.029 -21.438 22.306 1.00 88.31 118 ASN A N 1
ATOM 956 C CA . ASN A 1 118 ? -16.407 -20.924 22.260 1.00 88.31 118 ASN A CA 1
ATOM 957 C C . ASN A 1 118 ? -16.491 -19.383 22.254 1.00 88.31 118 ASN A C 1
ATOM 959 O O . ASN A 1 118 ? -17.429 -18.806 21.704 1.00 88.31 118 ASN A O 1
ATOM 963 N N . ILE A 1 119 ? -15.534 -18.705 22.896 1.00 89.31 119 ILE A N 1
ATOM 964 C CA . ILE A 1 119 ? -15.441 -17.240 22.900 1.00 89.31 119 ILE A CA 1
ATOM 965 C C . ILE A 1 119 ? -14.849 -16.764 21.571 1.00 89.31 119 ILE A C 1
ATOM 967 O O . ILE A 1 119 ? -15.418 -15.875 20.944 1.00 89.31 119 ILE A O 1
ATOM 971 N N . VAL A 1 120 ? -13.767 -17.389 21.099 1.00 89.81 120 VAL A N 1
ATOM 972 C CA . VAL A 1 120 ? -13.173 -17.105 19.782 1.00 89.81 120 VAL A CA 1
ATOM 973 C C . VAL A 1 120 ? -14.212 -17.250 18.665 1.00 89.81 120 VAL A C 1
ATOM 975 O O . VAL A 1 120 ? -14.411 -16.302 17.912 1.00 89.81 120 VAL A O 1
ATOM 978 N N . ASP A 1 121 ? -14.956 -18.354 18.621 1.00 91.75 121 ASP A N 1
ATOM 979 C CA . ASP A 1 121 ? -15.993 -18.622 17.617 1.00 91.75 121 ASP A CA 1
ATOM 980 C C . ASP A 1 121 ? -17.131 -17.590 17.662 1.00 91.75 121 ASP A C 1
ATOM 982 O O . ASP A 1 121 ? -17.613 -17.144 16.620 1.00 91.75 121 ASP A O 1
ATOM 986 N N . ARG A 1 122 ? -17.531 -17.149 18.866 1.00 89.94 122 ARG A N 1
ATOM 987 C CA . ARG A 1 122 ? -18.534 -16.087 19.056 1.00 89.94 122 ARG A CA 1
ATOM 988 C C . ARG A 1 122 ? -18.044 -14.726 18.554 1.00 89.94 122 ARG A C 1
ATOM 990 O O . ARG A 1 122 ? -18.835 -13.963 17.998 1.00 89.94 122 ARG A O 1
ATOM 997 N N . PHE A 1 123 ? -16.772 -14.395 18.770 1.00 90.69 123 PHE A N 1
ATOM 998 C CA . PHE A 1 123 ? -16.207 -13.093 18.404 1.00 90.69 123 PHE A CA 1
ATOM 999 C C . PHE A 1 123 ? -15.670 -13.032 16.968 1.00 90.69 123 PHE A C 1
ATOM 1001 O O . PHE A 1 123 ? -15.678 -11.958 16.377 1.00 90.69 123 PHE A O 1
ATOM 1008 N N . LYS A 1 124 ? -15.299 -14.155 16.350 1.00 90.62 124 LYS A N 1
ATOM 1009 C CA . LYS A 1 124 ? -14.845 -14.250 14.952 1.00 90.62 124 LYS A CA 1
ATOM 1010 C C . LYS A 1 124 ? -15.759 -13.543 13.926 1.00 90.62 124 LYS A C 1
ATOM 1012 O O . LYS A 1 124 ? -15.238 -12.733 13.152 1.00 90.62 124 LYS A O 1
ATOM 1017 N N . PRO A 1 125 ? -17.099 -13.731 13.918 1.00 92.25 125 PRO A N 1
ATOM 1018 C CA . PRO A 1 125 ? -17.982 -12.979 13.022 1.00 92.25 125 PRO A CA 1
ATOM 1019 C C . PRO A 1 125 ? -18.087 -11.489 13.388 1.00 92.25 125 PRO A C 1
ATOM 1021 O O . PRO A 1 125 ? -18.249 -10.661 12.493 1.00 92.25 125 PRO A O 1
ATOM 1024 N N . LEU A 1 126 ? -17.962 -11.129 14.673 1.00 91.19 126 LEU A N 1
ATOM 1025 C CA . LEU A 1 126 ? -17.969 -9.732 15.128 1.00 91.19 126 LEU A CA 1
ATOM 1026 C C . LEU A 1 126 ? -16.703 -8.991 14.676 1.00 91.19 126 LEU A C 1
ATOM 1028 O O . LEU A 1 126 ? -16.816 -7.893 14.141 1.00 91.19 126 LEU A O 1
ATOM 1032 N N . VAL A 1 127 ? -15.526 -9.613 14.803 1.00 91.62 127 VAL A N 1
ATOM 1033 C CA . VAL A 1 127 ? -14.240 -9.083 14.317 1.00 91.62 127 VAL A CA 1
ATOM 1034 C C . VAL A 1 127 ? -14.290 -8.879 12.802 1.00 91.62 127 VAL A C 1
ATOM 1036 O O . VAL A 1 127 ? -14.028 -7.776 12.328 1.00 91.62 127 VAL A O 1
ATOM 1039 N N . LYS A 1 128 ? -14.735 -9.886 12.032 1.00 92.50 128 LYS A N 1
ATOM 1040 C CA . LYS A 1 128 ?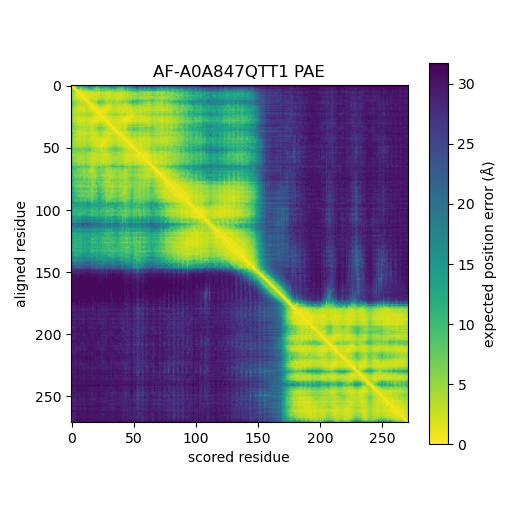 -14.911 -9.755 10.574 1.00 92.50 128 LYS A CA 1
ATOM 1041 C C . LYS A 1 128 ? -15.870 -8.616 10.198 1.00 92.50 128 LYS A C 1
ATOM 1043 O O . LYS A 1 128 ? -15.562 -7.829 9.301 1.00 92.50 128 LYS A O 1
ATOM 1048 N N . LYS A 1 129 ? -17.019 -8.510 10.879 1.00 90.69 129 LYS A N 1
ATOM 1049 C CA . LYS A 1 129 ? -18.000 -7.442 10.633 1.00 90.69 129 LYS A CA 1
ATOM 1050 C C . LYS A 1 129 ? -17.427 -6.063 10.971 1.00 90.69 129 LYS A C 1
ATOM 1052 O O . LYS A 1 129 ? -17.606 -5.148 10.178 1.00 90.69 129 LYS A O 1
ATOM 1057 N N . SER A 1 130 ? -16.735 -5.924 12.101 1.00 90.56 130 SER A N 1
ATOM 1058 C CA . SER A 1 130 ? -16.117 -4.667 12.537 1.00 90.56 130 SER A CA 1
ATOM 1059 C C . SER A 1 130 ? -15.053 -4.191 11.546 1.00 90.56 130 SER A C 1
ATOM 1061 O O . SER A 1 130 ? -15.168 -3.072 11.058 1.00 90.56 130 SER A O 1
ATOM 1063 N N . MET A 1 131 ? -14.115 -5.055 11.138 1.00 89.94 131 MET A N 1
ATOM 1064 C CA . MET A 1 131 ? -13.107 -4.704 10.126 1.00 89.94 131 MET A CA 1
ATOM 1065 C C . MET A 1 131 ? -13.737 -4.283 8.790 1.00 89.94 131 MET A C 1
ATOM 1067 O O . MET A 1 131 ? -13.328 -3.290 8.199 1.00 89.94 131 MET A O 1
ATOM 1071 N N . SER A 1 132 ? -14.761 -5.011 8.330 1.00 89.00 132 SER A N 1
ATOM 1072 C CA . SER A 1 132 ? -15.468 -4.677 7.083 1.00 89.00 132 SER A CA 1
ATOM 1073 C C . SER A 1 132 ? -16.216 -3.343 7.192 1.00 89.00 132 SER A C 1
ATOM 1075 O O . SER A 1 132 ? -16.215 -2.555 6.252 1.00 89.00 132 SER A O 1
ATOM 1077 N N . SER A 1 133 ? -16.843 -3.079 8.344 1.00 88.81 133 SER A N 1
ATOM 1078 C CA . SER A 1 133 ? -17.549 -1.823 8.617 1.00 88.81 133 SER A CA 1
ATOM 1079 C C . SER A 1 133 ? -16.588 -0.640 8.638 1.00 88.81 133 SER A C 1
ATOM 1081 O O . SER A 1 133 ? -16.877 0.361 8.000 1.00 88.81 133 SER A O 1
ATOM 1083 N N . TYR A 1 134 ? -15.440 -0.782 9.303 1.00 89.75 134 TYR A N 1
ATOM 1084 C CA . TYR A 1 134 ? -14.426 0.265 9.408 1.00 89.75 134 TYR A CA 1
ATOM 1085 C C . TYR A 1 134 ? -13.753 0.572 8.061 1.00 89.75 134 TYR A C 1
ATOM 1087 O O . TYR A 1 134 ? -13.535 1.730 7.729 1.00 89.75 134 TYR A O 1
ATOM 1095 N N . ILE A 1 135 ? -13.498 -0.439 7.218 1.00 88.19 135 ILE A N 1
ATOM 1096 C CA . ILE A 1 135 ? -13.040 -0.194 5.838 1.00 88.19 135 ILE A CA 1
ATOM 1097 C C . ILE A 1 135 ? -14.101 0.575 5.043 1.00 88.19 135 ILE A C 1
ATOM 1099 O O . ILE A 1 135 ? -13.759 1.523 4.343 1.00 88.19 135 ILE A O 1
ATOM 1103 N N . ASN A 1 136 ? -15.377 0.192 5.146 1.00 88.06 136 ASN A N 1
ATOM 1104 C CA . ASN A 1 136 ? -16.456 0.903 4.458 1.00 88.06 136 ASN A CA 1
ATOM 1105 C C . ASN A 1 136 ? -16.621 2.337 4.979 1.00 88.06 136 ASN A C 1
ATOM 1107 O O . ASN A 1 136 ? -16.912 3.225 4.190 1.00 88.06 136 ASN A O 1
ATOM 1111 N N . GLU A 1 137 ? -16.416 2.567 6.275 1.00 89.25 137 GLU A N 1
ATOM 1112 C CA . GLU A 1 137 ? -16.388 3.889 6.903 1.00 89.25 137 GLU A CA 1
ATOM 1113 C C . GLU A 1 137 ? -15.246 4.735 6.329 1.00 89.25 137 GLU A C 1
ATOM 1115 O O . GLU A 1 137 ? -15.534 5.747 5.706 1.00 89.25 137 GLU A O 1
ATOM 1120 N N . LEU A 1 138 ? -13.996 4.259 6.356 1.00 87.56 138 LEU A N 1
ATOM 1121 C CA . LEU A 1 138 ? -12.842 4.951 5.755 1.00 87.56 138 LEU A CA 1
ATOM 1122 C C . LEU A 1 138 ? -12.995 5.213 4.244 1.00 87.56 138 LEU A C 1
ATOM 1124 O O . LEU A 1 138 ? -12.548 6.240 3.730 1.00 87.56 138 LEU A O 1
ATOM 1128 N N . VAL A 1 139 ? -13.592 4.276 3.499 1.00 85.62 139 VAL A N 1
ATOM 1129 C CA . VAL A 1 139 ? -13.879 4.449 2.066 1.00 85.62 139 VAL A CA 1
ATOM 1130 C C . VAL A 1 139 ? -14.973 5.495 1.866 1.00 85.62 139 VAL A C 1
ATOM 1132 O O . VAL A 1 139 ? -14.817 6.364 1.012 1.00 85.62 139 VAL A O 1
ATOM 1135 N N . ASN A 1 140 ? -16.041 5.457 2.664 1.00 84.12 140 ASN A N 1
ATOM 1136 C CA . ASN A 1 140 ? -17.100 6.460 2.625 1.00 84.12 140 ASN A CA 1
ATOM 1137 C C . ASN A 1 140 ? -16.584 7.835 3.046 1.00 84.12 140 ASN A C 1
ATOM 1139 O O . ASN A 1 140 ? -16.934 8.798 2.387 1.00 84.12 140 ASN A O 1
ATOM 1143 N N . GLU A 1 141 ? -15.730 7.946 4.062 1.00 85.62 141 GLU A N 1
ATOM 1144 C CA . GLU A 1 141 ? -15.070 9.195 4.452 1.00 85.62 141 GLU A CA 1
ATOM 1145 C C . GLU A 1 141 ? -14.231 9.743 3.299 1.00 85.62 141 GLU A C 1
ATOM 1147 O O . GLU A 1 141 ? -14.435 10.881 2.895 1.00 85.62 141 GLU A O 1
ATOM 1152 N N . LYS A 1 142 ? -13.362 8.932 2.679 1.00 80.69 142 LYS A N 1
ATOM 1153 C CA . LYS A 1 142 ? -12.567 9.387 1.524 1.00 80.69 142 LYS A CA 1
ATOM 1154 C C . LYS A 1 142 ? -13.421 9.770 0.314 1.00 80.69 142 LYS A C 1
ATOM 1156 O O . LYS A 1 142 ? -13.102 10.751 -0.352 1.00 80.69 142 LYS A O 1
ATOM 1161 N N . ILE A 1 143 ? -14.498 9.033 0.037 1.00 77.75 143 ILE A N 1
ATOM 1162 C CA . ILE A 1 143 ? -15.455 9.373 -1.025 1.00 77.75 143 ILE A CA 1
ATOM 1163 C C . ILE A 1 143 ? -16.211 10.657 -0.671 1.00 77.75 143 ILE A C 1
ATOM 1165 O O . ILE A 1 143 ? -16.334 11.522 -1.523 1.00 77.75 143 ILE A O 1
ATOM 1169 N N . GLN A 1 144 ? -16.677 10.824 0.566 1.00 73.38 144 GLN A N 1
ATOM 1170 C CA . GLN A 1 144 ? -17.380 12.023 1.027 1.00 73.38 144 GLN A CA 1
ATOM 1171 C C . GLN A 1 144 ? -16.469 13.250 1.008 1.00 73.38 144 GLN A C 1
ATOM 1173 O O . GLN A 1 144 ? -16.900 14.298 0.550 1.00 73.38 144 GLN A O 1
ATOM 1178 N N . THR A 1 145 ? -15.206 13.131 1.417 1.00 75.00 145 THR A N 1
ATOM 1179 C CA . THR A 1 145 ? -14.221 14.213 1.300 1.00 75.00 145 THR A CA 1
ATOM 1180 C C . THR A 1 145 ? -13.987 14.586 -0.165 1.00 75.00 145 THR A C 1
ATOM 1182 O O . THR A 1 145 ? -14.009 15.770 -0.483 1.00 75.00 145 THR A O 1
ATOM 1185 N N . ALA A 1 146 ? -13.858 13.605 -1.068 1.00 64.31 146 ALA A N 1
ATOM 1186 C CA . ALA A 1 146 ? -13.698 13.848 -2.506 1.00 64.31 146 ALA A CA 1
ATOM 1187 C C . ALA A 1 146 ? -14.975 14.367 -3.208 1.00 64.31 146 ALA A C 1
ATOM 1189 O O . ALA A 1 146 ? -14.876 15.091 -4.196 1.00 64.31 146 ALA A O 1
ATOM 1190 N N . LEU A 1 147 ? -16.167 14.009 -2.716 1.00 65.19 147 LEU A N 1
ATOM 1191 C CA . LEU A 1 147 ? -17.455 14.508 -3.214 1.00 65.19 147 LEU A CA 1
ATOM 1192 C C . LEU A 1 147 ? -17.751 15.919 -2.704 1.00 65.19 147 LEU A C 1
ATOM 1194 O O . LEU A 1 147 ? -18.211 16.746 -3.480 1.00 65.19 147 LEU A O 1
ATOM 1198 N N . LYS A 1 148 ? -17.422 16.239 -1.447 1.00 58.19 148 LYS A N 1
ATOM 1199 C CA . LYS A 1 148 ? -17.560 17.597 -0.894 1.00 58.19 148 LYS A CA 1
ATOM 1200 C C . LYS A 1 148 ? -16.717 18.615 -1.659 1.00 58.19 148 LYS A C 1
ATOM 1202 O O . LYS A 1 148 ? -17.216 19.693 -1.956 1.00 58.19 148 LYS A O 1
ATOM 1207 N N . THR A 1 149 ? -15.527 18.228 -2.137 1.00 52.16 149 THR A N 1
ATOM 1208 C CA . THR A 1 149 ? -14.732 19.066 -3.061 1.00 52.16 149 THR A CA 1
ATOM 1209 C C . THR A 1 149 ? -15.436 19.357 -4.401 1.00 52.16 149 THR A C 1
ATOM 1211 O O . THR A 1 149 ? -14.979 20.216 -5.151 1.00 52.16 149 THR A O 1
ATOM 1214 N N . GLY A 1 150 ? -16.526 18.650 -4.727 1.00 45.25 150 GLY A N 1
ATOM 1215 C CA . GLY A 1 150 ? -17.369 18.870 -5.907 1.00 45.25 150 GLY A CA 1
ATOM 1216 C C . GLY A 1 150 ? -18.806 19.335 -5.620 1.00 45.25 150 GLY A C 1
ATOM 1217 O O . GLY A 1 150 ? -19.509 19.671 -6.571 1.00 45.25 150 GLY A O 1
ATOM 1218 N N . GLU A 1 151 ? -19.252 19.367 -4.358 1.00 38.12 151 GLU A N 1
ATOM 1219 C CA . GLU A 1 151 ? -20.653 19.633 -3.969 1.00 38.12 151 GLU A CA 1
ATOM 1220 C C . GLU A 1 151 ? -20.825 20.796 -2.966 1.00 38.12 151 GLU A C 1
ATOM 1222 O O . GLU A 1 151 ? -21.938 21.053 -2.507 1.00 38.12 151 GLU A O 1
ATOM 1227 N N . GLU A 1 152 ? -19.779 21.579 -2.673 1.00 37.22 152 GLU A N 1
ATOM 1228 C CA . GLU A 1 152 ? -19.863 22.806 -1.852 1.00 37.22 152 GLU A CA 1
ATOM 1229 C C . GLU A 1 152 ? -20.501 24.013 -2.583 1.00 37.22 152 GLU A C 1
ATOM 1231 O O . GLU A 1 152 ? -20.016 25.144 -2.575 1.00 37.22 152 GLU A O 1
ATOM 1236 N N . GLN A 1 153 ? -21.679 23.776 -3.166 1.00 34.00 153 GLN A N 1
ATOM 1237 C CA . GLN A 1 153 ? -22.725 24.777 -3.369 1.00 34.00 153 GLN A CA 1
ATOM 1238 C C . GLN A 1 153 ? -24.104 24.170 -3.063 1.00 34.00 153 GLN A C 1
ATOM 1240 O O . GLN A 1 153 ? -24.876 23.916 -3.981 1.00 34.00 153 GLN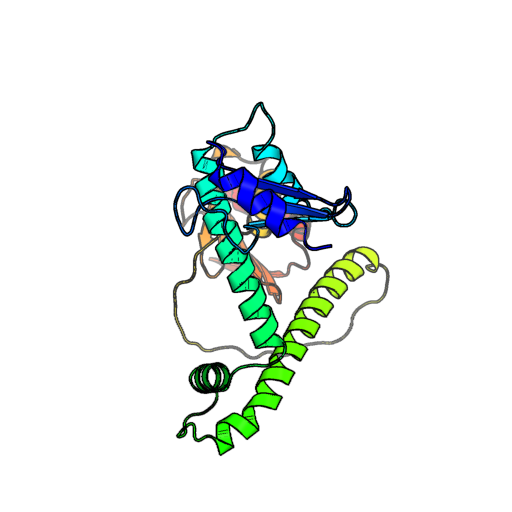 A O 1
ATOM 1245 N N . GLU A 1 154 ? -24.432 23.971 -1.777 1.00 32.16 154 GLU A N 1
ATOM 1246 C CA . GLU A 1 154 ? -25.705 24.422 -1.170 1.00 32.16 154 GLU A CA 1
ATOM 1247 C C . GLU A 1 154 ? -25.894 23.990 0.306 1.00 32.16 154 GLU A C 1
ATOM 1249 O O . GLU A 1 154 ? -25.616 22.858 0.685 1.00 32.16 154 GLU A O 1
ATOM 1254 N N . LYS A 1 155 ? -26.533 24.882 1.086 1.00 33.31 155 LYS A N 1
ATOM 1255 C CA . LYS A 1 155 ? -27.283 24.634 2.345 1.00 33.31 155 LYS A CA 1
ATOM 1256 C C . LYS A 1 155 ? -26.505 24.434 3.661 1.00 33.31 155 LYS A C 1
ATOM 1258 O O . LYS A 1 155 ? -26.500 23.375 4.274 1.00 33.31 155 LYS A O 1
ATOM 1263 N N . SER A 1 156 ? -26.031 25.573 4.163 1.00 31.41 156 SER A N 1
ATOM 1264 C CA . SER A 1 156 ? -26.597 26.242 5.355 1.00 31.41 156 SER A CA 1
ATOM 1265 C C . SER A 1 156 ? -26.913 25.423 6.624 1.00 31.41 156 SER A C 1
ATOM 1267 O O . SER A 1 156 ? -27.926 24.738 6.702 1.00 31.41 156 SER A O 1
ATOM 1269 N N . ALA A 1 157 ? -26.109 25.686 7.660 1.00 31.23 157 ALA A N 1
ATOM 1270 C CA . ALA A 1 157 ? -26.504 26.135 9.006 1.00 31.23 157 ALA A CA 1
ATOM 1271 C C . ALA A 1 157 ? -27.846 25.669 9.625 1.00 31.23 157 ALA A C 1
ATOM 1273 O O . ALA A 1 157 ? -28.911 26.059 9.161 1.00 31.23 157 ALA A O 1
ATOM 1274 N N . GLU A 1 158 ? -27.763 24.998 10.787 1.00 27.94 158 GLU A N 1
ATOM 1275 C CA . GLU A 1 158 ? -28.274 25.474 12.099 1.00 27.94 158 GLU A CA 1
ATOM 1276 C C . GLU A 1 158 ? -28.324 24.330 13.139 1.00 27.94 158 GLU A C 1
ATOM 1278 O O . GLU A 1 158 ? -29.160 23.434 13.028 1.00 27.94 158 GLU A O 1
ATOM 1283 N N . ASN A 1 159 ? -27.506 24.389 14.204 1.00 26.17 159 ASN A N 1
ATOM 1284 C CA . ASN A 1 159 ? -27.988 24.509 15.597 1.00 26.17 159 ASN A CA 1
ATOM 1285 C C . ASN A 1 159 ? -26.855 24.579 16.645 1.00 26.17 159 ASN A C 1
ATOM 1287 O O . ASN A 1 159 ? -25.680 24.406 16.338 1.00 26.17 159 ASN A O 1
ATOM 1291 N N . GLN A 1 160 ? -27.227 24.945 17.875 1.00 29.05 160 GLN A N 1
ATOM 1292 C CA . GLN A 1 160 ? -26.366 25.609 18.859 1.00 29.05 160 GLN A CA 1
ATOM 1293 C C . GLN A 1 160 ? -25.891 24.720 20.031 1.00 29.05 160 GLN A C 1
ATOM 1295 O O . GLN A 1 160 ? -26.618 23.841 20.474 1.00 29.05 160 GLN A O 1
ATOM 1300 N N . ASN A 1 161 ? -24.721 25.079 20.584 1.00 26.08 161 ASN A N 1
ATOM 1301 C CA . ASN A 1 161 ? -24.328 25.094 22.011 1.00 26.08 161 ASN A CA 1
ATOM 1302 C C . ASN A 1 161 ? -24.732 23.929 22.960 1.00 26.08 161 ASN A C 1
ATOM 1304 O O . ASN A 1 161 ? -25.904 23.733 23.258 1.00 26.08 161 ASN A O 1
ATOM 1308 N N . VAL A 1 162 ? -23.753 23.311 23.642 1.00 27.02 162 VAL A N 1
ATOM 1309 C CA . VAL A 1 162 ? -23.293 23.679 25.014 1.00 27.02 162 VAL A CA 1
ATOM 1310 C C . VAL A 1 162 ? -22.259 22.649 25.526 1.00 27.02 162 VAL A C 1
ATOM 1312 O O . VAL A 1 162 ? -22.574 21.488 25.758 1.00 27.02 162 VAL A O 1
ATOM 1315 N N . ASP A 1 163 ? -21.033 23.137 25.725 1.00 25.09 163 ASP A N 1
ATOM 1316 C CA . ASP A 1 163 ? -20.075 22.872 26.820 1.00 25.09 163 ASP A CA 1
ATOM 1317 C C . ASP A 1 163 ? -20.095 21.540 27.620 1.00 25.09 163 ASP A C 1
ATOM 1319 O O . ASP A 1 163 ? -21.025 21.258 28.381 1.00 25.09 163 ASP A O 1
ATOM 1323 N N . LYS A 1 164 ? -18.953 20.825 27.593 1.00 27.08 164 LYS A N 1
ATOM 1324 C CA . LYS A 1 164 ? -18.261 20.351 28.813 1.00 27.08 164 LYS A CA 1
ATOM 1325 C C . LYS A 1 164 ? -16.818 19.894 28.549 1.00 27.08 164 LYS A C 1
ATOM 1327 O O . LYS A 1 164 ? -16.575 18.924 27.839 1.00 27.08 164 LYS A O 1
ATOM 1332 N N . SER A 1 165 ? -15.874 20.560 29.211 1.00 25.42 165 SER A N 1
ATOM 1333 C CA . SER A 1 165 ? -14.486 20.102 29.441 1.00 25.42 165 SER A CA 1
ATOM 1334 C C . SER A 1 165 ? -14.360 19.524 30.872 1.00 25.42 165 SER A C 1
ATOM 1336 O O . SER A 1 165 ? -15.299 19.733 31.647 1.00 25.42 165 SER A O 1
ATOM 1338 N N . PRO A 1 166 ? -13.212 18.963 31.327 1.00 54.00 166 PRO A N 1
ATOM 1339 C CA . PRO A 1 166 ? -12.047 18.376 30.638 1.00 54.00 166 PRO A CA 1
ATOM 1340 C C . PRO A 1 166 ? -11.666 16.977 31.239 1.00 54.00 166 PRO A C 1
ATOM 1342 O O . PRO A 1 166 ? -12.530 16.310 31.794 1.00 54.00 166 PRO A O 1
ATOM 1345 N N . GLU A 1 167 ? -10.368 16.608 31.176 1.00 28.77 167 GLU A N 1
ATOM 1346 C CA . GLU A 1 167 ? -9.630 15.484 31.830 1.00 28.77 167 GLU A CA 1
ATOM 1347 C C . GLU A 1 167 ? -9.421 14.219 30.951 1.00 28.77 167 GLU A C 1
ATOM 1349 O O . GLU A 1 167 ? -10.377 13.547 30.587 1.00 28.77 167 GLU A O 1
ATOM 1354 N N . THR A 1 168 ? -8.237 13.987 30.340 1.00 28.28 168 THR A N 1
ATOM 1355 C CA . THR A 1 168 ? -6.935 13.454 30.869 1.00 28.28 168 THR A CA 1
ATOM 1356 C C . THR A 1 168 ? -7.018 11.984 31.324 1.00 28.28 168 THR A C 1
ATOM 1358 O O . THR A 1 168 ? -7.963 11.638 32.015 1.00 28.28 168 THR A O 1
ATOM 1361 N N . TYR A 1 169 ? -6.104 11.044 31.040 1.00 29.06 169 TYR A N 1
ATOM 1362 C CA . TYR A 1 169 ? -4.745 11.020 30.443 1.00 29.06 169 TYR A CA 1
ATOM 1363 C C . TYR A 1 169 ? -4.654 9.803 29.451 1.00 29.06 169 TYR A C 1
ATOM 1365 O O . TYR A 1 169 ? -5.667 9.131 29.279 1.00 29.06 169 TYR A O 1
ATOM 1373 N N . ASP A 1 170 ? -3.568 9.401 28.764 1.00 28.56 170 ASP A N 1
ATOM 1374 C CA . ASP A 1 170 ? -2.142 9.804 28.727 1.00 28.56 170 ASP A CA 1
ATOM 1375 C C . ASP A 1 170 ? -1.438 9.349 27.399 1.00 28.56 170 ASP A C 1
ATOM 1377 O O . ASP A 1 170 ? -2.124 8.934 26.471 1.00 28.56 170 ASP A O 1
ATOM 1381 N N . ASN A 1 171 ? -0.093 9.439 27.340 1.00 27.33 171 ASN A N 1
ATOM 1382 C CA . ASN A 1 171 ? 0.949 8.669 26.590 1.00 27.33 171 ASN A CA 1
ATOM 1383 C C . ASN A 1 171 ? 0.537 7.595 25.532 1.00 27.33 171 ASN A C 1
ATOM 1385 O O . ASN A 1 171 ? -0.385 6.819 25.740 1.00 27.33 171 ASN A O 1
ATOM 1389 N N . GLU A 1 172 ? 1.248 7.388 24.411 1.00 30.89 172 GLU A N 1
ATOM 1390 C CA . GLU A 1 172 ? 2.714 7.412 24.212 1.00 30.89 172 GLU A 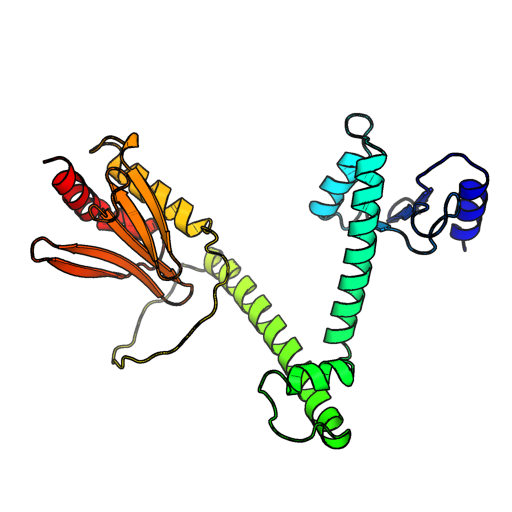CA 1
ATOM 1391 C C . GLU A 1 172 ? 3.172 8.115 22.911 1.00 30.89 172 GLU A C 1
ATOM 1393 O O . GLU A 1 172 ? 2.376 8.566 22.089 1.00 30.89 172 GLU A O 1
ATOM 1398 N N . ALA A 1 173 ? 4.493 8.256 22.753 1.00 34.25 173 ALA A N 1
ATOM 1399 C CA . ALA A 1 173 ? 5.128 8.999 21.671 1.00 34.25 173 ALA A CA 1
ATOM 1400 C C . ALA A 1 173 ? 5.025 8.291 20.311 1.00 34.25 173 ALA A C 1
ATOM 1402 O O . ALA A 1 173 ? 5.791 7.367 20.033 1.00 34.25 173 ALA A O 1
ATOM 1403 N N . ASP A 1 174 ? 4.176 8.818 19.429 1.00 34.84 174 ASP A N 1
ATOM 1404 C CA . ASP A 1 174 ? 4.305 8.595 17.992 1.00 34.84 174 ASP A CA 1
ATOM 1405 C C . ASP A 1 174 ? 4.786 9.864 17.278 1.00 34.84 174 ASP A C 1
ATOM 1407 O O . ASP A 1 174 ? 4.692 10.981 17.798 1.00 34.84 174 ASP A O 1
ATOM 1411 N N . LYS A 1 175 ? 5.425 9.667 16.126 1.00 41.66 175 LYS A N 1
ATOM 1412 C CA . LYS A 1 175 ? 6.331 10.652 15.518 1.00 41.66 175 LYS A CA 1
ATOM 1413 C C . LYS A 1 175 ? 5.620 11.971 15.208 1.00 41.66 175 LYS A C 1
ATOM 1415 O O . LYS A 1 175 ? 4.635 11.995 14.479 1.00 41.66 175 LYS A O 1
ATOM 1420 N N . ILE A 1 176 ? 6.213 13.072 15.674 1.00 46.81 176 ILE A N 1
ATOM 1421 C CA . ILE A 1 176 ? 5.932 14.421 15.174 1.00 46.81 176 ILE A CA 1
ATOM 1422 C C . ILE A 1 176 ? 6.395 14.456 13.708 1.00 46.81 176 ILE A C 1
ATOM 1424 O O . ILE A 1 176 ? 7.586 14.609 13.426 1.00 46.81 176 ILE A O 1
ATOM 1428 N N . VAL A 1 177 ? 5.462 14.196 12.793 1.00 53.50 177 VAL A N 1
ATOM 1429 C CA . VAL A 1 177 ? 5.645 14.275 11.343 1.00 53.50 177 VAL A CA 1
ATOM 1430 C C . VAL A 1 177 ? 4.846 15.474 10.880 1.00 53.50 177 VAL A C 1
ATOM 1432 O O . VAL A 1 177 ? 3.620 15.410 10.855 1.00 53.50 177 VAL A O 1
ATOM 1435 N N . THR A 1 178 ? 5.548 16.539 10.504 1.00 66.25 178 THR A N 1
ATOM 1436 C CA . THR A 1 178 ? 4.910 17.744 9.985 1.00 66.25 178 THR A CA 1
ATOM 1437 C C . THR A 1 178 ? 4.114 17.395 8.738 1.00 66.25 178 THR A C 1
ATOM 1439 O O . THR A 1 178 ? 4.662 16.877 7.763 1.00 66.25 178 THR A O 1
ATOM 1442 N N . THR A 1 179 ? 2.814 17.647 8.799 1.00 78.75 179 THR A N 1
ATOM 1443 C CA . THR A 1 179 ? 1.864 17.329 7.736 1.00 78.75 179 THR A CA 1
ATOM 1444 C C . THR A 1 179 ? 1.920 18.362 6.612 1.00 78.75 179 THR A C 1
ATOM 1446 O O . THR A 1 179 ? 2.320 19.513 6.815 1.00 78.75 179 THR A O 1
ATOM 1449 N N . ASP A 1 180 ? 1.475 17.977 5.413 1.00 82.00 180 ASP A N 1
ATOM 1450 C CA . ASP A 1 180 ? 1.404 18.900 4.274 1.00 82.00 180 ASP A CA 1
ATOM 1451 C C . ASP A 1 180 ? 0.500 20.111 4.581 1.00 82.00 180 ASP A C 1
ATOM 1453 O O . ASP A 1 180 ? 0.840 21.234 4.218 1.00 82.00 180 ASP A O 1
ATOM 1457 N N . ALA A 1 181 ? -0.577 19.908 5.352 1.00 81.69 181 ALA A N 1
ATOM 1458 C CA . ALA A 1 181 ? -1.471 20.962 5.841 1.00 81.69 181 ALA A CA 1
ATOM 1459 C C . ALA A 1 181 ? -0.768 21.976 6.768 1.00 81.69 181 ALA A C 1
ATOM 1461 O O . ALA A 1 181 ? -0.987 23.184 6.670 1.00 81.69 181 ALA A O 1
ATOM 1462 N N . GLU A 1 182 ? 0.113 21.516 7.659 1.00 84.88 182 GLU A N 1
ATOM 1463 C CA . GLU A 1 182 ? 0.903 22.398 8.528 1.00 84.88 182 GLU A CA 1
ATOM 1464 C C . GLU A 1 182 ? 1.955 23.186 7.737 1.00 84.88 182 GLU A C 1
ATOM 1466 O O . GLU A 1 182 ? 2.187 24.369 8.011 1.00 84.88 182 GLU A O 1
ATOM 1471 N N . MET A 1 183 ? 2.551 22.568 6.713 1.00 85.12 183 MET A N 1
ATOM 1472 C CA . MET A 1 183 ? 3.461 23.245 5.786 1.00 85.12 183 MET A CA 1
ATOM 1473 C C . MET A 1 183 ? 2.737 24.271 4.906 1.00 85.12 183 MET A C 1
ATOM 1475 O O . MET A 1 183 ? 3.247 25.376 4.716 1.00 85.12 183 MET A O 1
ATOM 1479 N N . GLU A 1 184 ? 1.547 23.955 4.404 1.00 87.25 184 GLU A N 1
ATOM 1480 C CA . GLU A 1 184 ? 0.692 24.876 3.651 1.00 87.25 184 GLU A CA 1
ATOM 1481 C C . GLU A 1 184 ? 0.309 26.092 4.502 1.00 87.25 184 GLU A C 1
ATOM 1483 O O . GLU A 1 184 ? 0.578 27.234 4.118 1.00 87.25 184 GLU A O 1
ATOM 1488 N N . ALA A 1 185 ? -0.177 25.857 5.723 1.00 88.44 185 ALA A N 1
ATOM 1489 C CA . ALA A 1 185 ? -0.480 26.912 6.682 1.00 88.44 185 ALA A CA 1
ATOM 1490 C C . ALA A 1 185 ? 0.754 27.773 7.020 1.00 88.44 185 ALA A C 1
ATOM 1492 O O . ALA A 1 185 ? 0.662 29.004 7.103 1.00 88.44 185 ALA A O 1
ATOM 1493 N N . PHE A 1 186 ? 1.933 27.153 7.161 1.00 91.62 186 PHE A N 1
ATOM 1494 C CA . PHE A 1 186 ? 3.197 27.874 7.315 1.00 91.62 186 PHE A CA 1
ATOM 1495 C C . PHE A 1 186 ? 3.482 28.787 6.120 1.00 91.62 186 PHE A C 1
ATOM 1497 O O . PHE A 1 186 ? 3.823 29.955 6.319 1.00 91.62 186 PHE A O 1
ATOM 1504 N N . TYR A 1 187 ? 3.338 28.294 4.886 1.00 90.44 187 TYR A N 1
ATOM 1505 C CA . TYR A 1 187 ? 3.581 29.090 3.683 1.00 90.44 187 TYR A CA 1
ATOM 1506 C C . TYR A 1 187 ? 2.561 30.219 3.497 1.00 90.44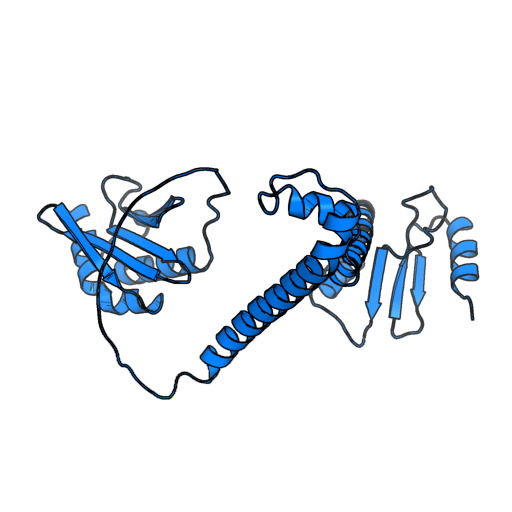 187 TYR A C 1
ATOM 1508 O O . TYR A 1 187 ? 2.966 31.317 3.109 1.00 90.44 187 TYR A O 1
ATOM 1516 N N . ILE A 1 188 ? 1.289 30.012 3.849 1.00 89.94 188 ILE A N 1
ATOM 1517 C CA . ILE A 1 188 ? 0.250 31.055 3.837 1.00 89.94 188 ILE A CA 1
ATOM 1518 C C . ILE A 1 188 ? 0.608 32.180 4.815 1.00 89.94 188 ILE A C 1
ATOM 1520 O O . ILE A 1 188 ? 0.729 33.337 4.404 1.00 89.94 188 ILE A O 1
ATOM 1524 N N . VAL A 1 189 ? 0.901 31.859 6.082 1.00 89.62 189 VAL A N 1
ATOM 1525 C CA . VAL A 1 189 ? 1.318 32.863 7.082 1.00 89.62 189 VAL A CA 1
ATOM 1526 C C . VAL A 1 189 ? 2.623 33.554 6.665 1.00 89.62 189 VAL A C 1
ATOM 1528 O O . VAL A 1 189 ? 2.744 34.776 6.771 1.00 89.62 189 VAL A O 1
ATOM 1531 N N . LYS A 1 190 ? 3.585 32.812 6.110 1.00 89.81 190 LYS A N 1
ATOM 1532 C CA . LYS A 1 190 ? 4.841 33.361 5.576 1.00 89.81 190 LYS A CA 1
ATOM 1533 C C . LYS A 1 190 ? 4.613 34.304 4.386 1.00 89.81 190 LYS A C 1
ATOM 1535 O O . LYS A 1 190 ? 5.334 35.290 4.251 1.00 89.81 190 LYS A O 1
ATOM 1540 N N . SER A 1 191 ? 3.607 34.034 3.554 1.00 88.44 191 SER A N 1
ATOM 1541 C CA . SER A 1 191 ? 3.203 34.886 2.430 1.00 88.44 191 SER A CA 1
ATOM 1542 C C . SER A 1 191 ? 2.501 36.164 2.899 1.00 88.44 191 SER A C 1
ATOM 1544 O O . SER A 1 191 ? 2.858 37.249 2.447 1.00 88.44 191 SER A O 1
ATOM 1546 N N . ILE A 1 192 ? 1.577 36.066 3.861 1.00 90.00 192 ILE A N 1
ATOM 1547 C CA . ILE A 1 192 ? 0.908 37.218 4.498 1.00 90.00 192 ILE A CA 1
ATOM 1548 C C . ILE A 1 192 ? 1.940 38.187 5.102 1.00 90.00 192 ILE A C 1
ATOM 1550 O O . ILE A 1 192 ? 1.847 39.404 4.947 1.00 90.00 192 ILE A O 1
ATOM 1554 N N . LEU A 1 193 ? 2.961 37.648 5.770 1.00 89.38 193 LEU A N 1
ATOM 1555 C CA . LEU A 1 193 ? 3.978 38.432 6.474 1.00 89.38 193 LEU A CA 1
ATOM 1556 C C . LEU A 1 193 ? 5.108 38.963 5.570 1.00 89.38 193 LEU A C 1
ATOM 1558 O O . LEU A 1 193 ? 5.860 39.847 5.990 1.00 89.38 193 LEU A O 1
ATOM 1562 N N . ARG A 1 194 ? 5.199 38.485 4.321 1.00 87.38 194 ARG A N 1
ATOM 1563 C CA . ARG A 1 194 ? 6.275 38.773 3.353 1.00 87.38 194 ARG A CA 1
ATOM 1564 C C . ARG A 1 194 ? 6.534 40.257 3.097 1.00 87.38 194 ARG A C 1
ATOM 1566 O O . ARG A 1 194 ? 7.673 40.640 2.849 1.00 87.38 194 ARG A O 1
ATOM 1573 N N . ASN A 1 195 ? 5.488 41.078 3.141 1.00 84.94 195 ASN A N 1
ATOM 1574 C CA . ASN A 1 195 ? 5.565 42.515 2.865 1.00 84.94 195 ASN A CA 1
ATOM 1575 C C . ASN A 1 195 ? 5.761 43.366 4.137 1.00 84.94 195 ASN A C 1
ATOM 1577 O O . ASN A 1 195 ? 5.722 44.594 4.066 1.00 84.94 195 ASN A O 1
ATOM 1581 N N . HIS A 1 196 ? 5.928 42.734 5.305 1.00 85.81 196 HIS A N 1
ATOM 1582 C CA . HIS A 1 196 ? 5.922 43.418 6.602 1.00 85.81 196 HIS A CA 1
ATOM 1583 C C . HIS A 1 196 ? 7.102 43.088 7.516 1.00 85.81 196 HIS A C 1
ATOM 1585 O O . HIS A 1 196 ? 7.460 43.941 8.325 1.00 85.81 196 HIS A O 1
ATOM 1591 N N . ILE A 1 197 ? 7.703 41.902 7.398 1.00 85.81 197 ILE A N 1
ATOM 1592 C CA . ILE A 1 197 ? 8.891 41.493 8.161 1.00 85.81 197 ILE A CA 1
ATOM 1593 C C . ILE A 1 197 ? 9.859 40.696 7.277 1.00 85.81 197 ILE A C 1
ATOM 1595 O O . ILE A 1 197 ? 9.464 40.170 6.236 1.00 85.81 197 ILE A O 1
ATOM 1599 N N . ASP A 1 198 ? 11.122 40.575 7.697 1.00 85.50 198 ASP A N 1
ATOM 1600 C CA . ASP A 1 198 ? 12.068 39.683 7.023 1.00 85.50 198 ASP A CA 1
ATOM 1601 C C . ASP A 1 198 ? 11.615 38.222 7.174 1.00 85.50 198 ASP A C 1
ATOM 1603 O O . ASP A 1 198 ? 11.546 37.659 8.269 1.00 85.50 198 ASP A O 1
ATOM 1607 N N . ILE A 1 199 ? 11.331 37.610 6.027 1.00 83.94 199 ILE A N 1
ATOM 1608 C CA . ILE A 1 199 ? 10.906 36.221 5.857 1.00 83.94 199 ILE A CA 1
ATOM 1609 C C . ILE A 1 199 ? 11.906 35.238 6.489 1.00 83.94 199 ILE A C 1
ATOM 1611 O O . ILE A 1 199 ? 11.515 34.157 6.933 1.00 83.94 199 ILE A O 1
ATOM 1615 N N . SER A 1 200 ? 13.188 35.609 6.534 1.00 84.06 200 SER A N 1
ATOM 1616 C CA . SER A 1 200 ? 14.289 34.823 7.105 1.00 84.06 200 SER A CA 1
ATOM 1617 C C . SER A 1 200 ? 14.146 34.620 8.616 1.00 84.06 200 SER A C 1
ATOM 1619 O O . SER A 1 200 ? 14.682 33.658 9.161 1.00 84.06 200 SER A O 1
ATOM 1621 N N . LEU A 1 201 ? 13.396 35.500 9.290 1.00 83.56 201 LEU A N 1
ATOM 1622 C CA . LEU A 1 201 ? 13.096 35.415 10.720 1.00 83.56 201 LEU A CA 1
ATOM 1623 C C . LEU A 1 201 ? 11.858 34.552 11.012 1.00 83.56 201 LEU A C 1
ATOM 1625 O O . LEU A 1 201 ? 11.593 34.261 12.176 1.00 83.56 201 LEU A O 1
ATOM 1629 N N . ILE A 1 202 ? 11.095 34.136 9.995 1.00 88.62 202 ILE A N 1
ATOM 1630 C CA . ILE A 1 202 ? 9.897 33.305 10.165 1.00 88.62 202 ILE A CA 1
ATOM 1631 C C . ILE A 1 202 ? 10.299 31.829 10.112 1.00 88.62 202 ILE A C 1
ATOM 1633 O O . ILE A 1 202 ? 10.662 31.300 9.056 1.00 88.62 202 ILE A O 1
ATOM 1637 N N . SER A 1 203 ? 10.180 31.149 11.249 1.00 89.00 203 SER A N 1
ATOM 1638 C CA . SER A 1 203 ? 10.412 29.710 11.387 1.00 89.00 203 SER A CA 1
ATOM 1639 C C . SER A 1 203 ? 9.182 29.009 11.963 1.00 89.00 203 SER A C 1
ATOM 1641 O O . SER A 1 203 ? 8.187 29.647 12.310 1.00 89.00 203 SER A O 1
ATOM 1643 N N . TYR A 1 204 ? 9.225 27.684 12.053 1.00 90.25 204 TYR A N 1
ATOM 1644 C CA . TYR A 1 204 ? 8.190 26.901 12.714 1.00 90.25 204 TYR A CA 1
ATOM 1645 C C . TYR A 1 204 ? 8.802 25.910 13.698 1.00 90.25 204 TYR A C 1
ATOM 1647 O O . TYR A 1 204 ? 9.977 25.550 13.608 1.00 90.25 204 TYR A O 1
ATOM 1655 N N . LYS A 1 205 ? 7.983 25.477 14.652 1.00 85.56 205 LYS A N 1
ATOM 1656 C CA . LYS A 1 205 ? 8.253 24.348 15.526 1.00 85.56 205 LYS A CA 1
ATOM 1657 C C . LYS A 1 205 ? 6.992 23.510 15.639 1.00 85.56 205 LYS A C 1
ATOM 1659 O O . LYS A 1 205 ? 5.988 23.960 16.188 1.00 85.56 205 LYS A O 1
ATOM 1664 N N . ASP A 1 206 ? 7.105 22.290 15.158 1.00 83.31 206 ASP A N 1
ATOM 1665 C CA . ASP A 1 206 ? 6.082 21.269 15.270 1.00 83.31 206 ASP A CA 1
ATOM 1666 C C . ASP A 1 206 ? 6.046 20.677 16.697 1.00 83.31 206 ASP A C 1
ATOM 1668 O O . ASP A 1 206 ? 7.082 20.563 17.370 1.00 83.31 206 ASP A O 1
ATOM 1672 N N . THR A 1 207 ? 4.846 20.376 17.197 1.00 81.19 207 THR A N 1
ATOM 1673 C CA . THR A 1 207 ? 4.603 19.754 18.504 1.00 81.19 207 THR A CA 1
ATOM 1674 C C . THR A 1 207 ? 3.339 18.894 18.452 1.00 81.19 207 THR A C 1
ATOM 1676 O O . THR A 1 207 ? 2.349 19.280 17.843 1.00 81.19 207 THR A O 1
ATOM 1679 N N . GLN A 1 208 ? 3.314 17.796 19.215 1.00 71.19 208 GLN A N 1
ATOM 1680 C CA . GLN A 1 208 ? 2.213 16.814 19.271 1.00 71.19 208 GLN A CA 1
ATOM 1681 C C . GLN A 1 208 ? 0.794 17.398 19.493 1.00 71.19 208 GLN A C 1
ATOM 1683 O O . GLN A 1 208 ? -0.204 16.726 19.250 1.00 71.19 208 GLN A O 1
ATOM 1688 N N . SER A 1 209 ? 0.675 18.624 20.016 1.00 75.50 209 SER A N 1
ATOM 1689 C CA . SER A 1 209 ? -0.616 19.278 20.281 1.00 75.50 209 SER A CA 1
ATOM 1690 C C . SER A 1 209 ? -0.923 20.480 19.386 1.00 75.50 209 SER A C 1
ATOM 1692 O O . SER A 1 209 ? -2.076 20.909 19.365 1.00 75.50 209 SER A O 1
ATOM 1694 N N . TYR A 1 210 ? 0.079 21.064 18.722 1.00 84.31 210 TYR A N 1
ATOM 1695 C CA . TYR A 1 210 ? -0.063 22.257 17.885 1.00 84.31 210 TYR A CA 1
ATOM 1696 C C . TYR A 1 210 ? 1.196 22.517 17.050 1.00 84.31 210 TYR A C 1
ATOM 1698 O O . TYR A 1 210 ? 2.325 22.370 17.529 1.00 84.31 210 TYR A O 1
ATOM 1706 N N . PHE A 1 211 ? 1.002 23.071 15.863 1.00 88.44 211 PHE A N 1
ATOM 1707 C CA . PHE A 1 211 ? 2.064 23.604 15.028 1.00 88.44 211 PHE A CA 1
ATOM 1708 C C . PHE A 1 211 ? 2.325 25.076 15.377 1.00 88.44 211 PHE A C 1
ATOM 1710 O O . PHE A 1 211 ? 1.419 25.910 15.342 1.00 88.44 211 PHE A O 1
ATOM 1717 N N . SER A 1 212 ? 3.546 25.431 15.781 1.00 89.94 212 SER A N 1
ATOM 1718 C CA . SER A 1 212 ? 3.873 26.784 16.257 1.00 89.94 212 SER A CA 1
ATOM 1719 C C . SER A 1 212 ? 4.666 27.567 15.218 1.00 89.94 212 SER A C 1
ATOM 1721 O O . SER A 1 212 ? 5.789 27.189 14.901 1.00 89.94 212 SER A O 1
ATOM 1723 N N . ILE A 1 213 ? 4.160 28.719 14.778 1.00 90.94 213 ILE A N 1
ATOM 1724 C CA . ILE A 1 213 ? 4.910 29.636 13.907 1.00 90.94 213 ILE A CA 1
ATOM 1725 C C . ILE A 1 213 ? 5.653 30.648 14.784 1.00 90.94 213 ILE A C 1
ATOM 1727 O O . ILE A 1 213 ? 5.067 31.296 15.657 1.00 90.94 213 ILE A O 1
ATOM 1731 N N . LEU A 1 214 ? 6.966 30.743 14.591 1.00 90.00 214 LEU A N 1
ATOM 1732 C CA . LEU A 1 214 ? 7.909 31.460 15.444 1.00 90.00 214 LEU A CA 1
ATOM 1733 C C . LEU A 1 214 ? 8.569 32.621 14.700 1.00 90.00 214 LEU A C 1
ATOM 1735 O O . LEU A 1 214 ? 8.824 32.557 13.499 1.00 90.00 214 LEU A O 1
ATOM 1739 N N . PHE A 1 215 ? 8.898 33.661 15.458 1.00 86.69 215 PHE A N 1
ATOM 1740 C CA . PHE A 1 215 ? 9.758 34.755 15.037 1.00 86.69 215 PHE A CA 1
ATOM 1741 C C . PHE A 1 215 ? 11.154 34.570 15.648 1.00 86.69 215 PHE A C 1
ATOM 1743 O O . PHE A 1 215 ? 11.288 34.294 16.844 1.00 86.69 215 PHE A O 1
ATOM 1750 N N . ASP A 1 216 ? 12.198 34.732 14.833 1.00 85.38 216 ASP A N 1
ATOM 1751 C CA . ASP A 1 216 ? 13.613 34.657 15.226 1.00 85.38 216 ASP A CA 1
ATOM 1752 C C . ASP A 1 216 ? 13.966 33.341 15.959 1.00 85.38 216 ASP A C 1
ATOM 1754 O O . ASP A 1 216 ? 14.726 33.307 16.926 1.00 85.38 216 ASP A O 1
ATOM 1758 N N . ASN A 1 217 ? 13.320 32.242 15.538 1.00 84.00 217 ASN A N 1
ATOM 1759 C CA . ASN A 1 217 ? 13.434 30.891 16.104 1.00 84.00 217 ASN A CA 1
ATOM 1760 C C . ASN A 1 217 ? 13.281 30.794 17.641 1.00 84.00 217 ASN A C 1
ATOM 1762 O O . ASN A 1 217 ? 13.760 29.854 18.279 1.00 84.00 217 ASN A O 1
ATOM 1766 N N . LYS A 1 218 ? 12.601 31.765 18.262 1.00 81.88 218 LYS A N 1
ATOM 1767 C CA . LYS A 1 218 ? 12.441 31.857 19.717 1.00 81.88 218 LYS A CA 1
ATOM 1768 C C . LYS A 1 218 ? 11.071 31.345 20.134 1.00 81.88 218 LYS A C 1
ATOM 1770 O O . LYS A 1 218 ? 10.049 31.945 19.826 1.00 81.88 218 LYS A O 1
ATOM 1775 N N . VAL A 1 219 ? 11.047 30.283 20.941 1.00 80.88 219 VAL A N 1
ATOM 1776 C CA . VAL A 1 219 ? 9.810 29.679 21.489 1.00 80.88 219 VAL A CA 1
ATOM 1777 C C . VAL A 1 219 ? 8.980 30.682 22.317 1.00 80.88 219 VAL A C 1
ATOM 1779 O O . VAL A 1 219 ? 7.768 30.528 22.452 1.00 80.88 219 VAL A O 1
ATOM 1782 N N . THR A 1 220 ? 9.611 31.738 22.842 1.00 78.44 220 THR A N 1
ATOM 1783 C CA . THR A 1 220 ? 8.956 32.858 23.541 1.00 78.44 220 THR A CA 1
ATOM 1784 C C . THR A 1 220 ? 8.378 33.932 22.610 1.00 78.44 220 THR A C 1
ATOM 1786 O O . THR A 1 220 ? 7.492 34.666 23.038 1.00 78.44 220 THR A O 1
ATOM 1789 N N . LYS A 1 221 ? 8.834 34.020 21.353 1.00 84.25 221 LYS A N 1
ATOM 1790 C CA . LYS A 1 221 ? 8.332 34.931 20.311 1.00 84.25 221 LYS A CA 1
ATOM 1791 C C . LYS A 1 221 ? 7.567 34.135 19.246 1.00 84.25 221 LYS A C 1
ATOM 1793 O O . LYS A 1 221 ? 8.029 33.965 18.122 1.00 84.25 221 LYS A O 1
ATOM 1798 N N . TRP A 1 222 ? 6.401 33.607 19.604 1.00 88.00 222 TRP A N 1
ATOM 1799 C CA . TRP A 1 222 ? 5.528 32.906 18.658 1.00 88.00 222 TRP A CA 1
ATOM 1800 C C . TRP A 1 222 ? 4.457 33.848 18.091 1.00 88.00 222 TRP A C 1
ATOM 1802 O O . TRP A 1 222 ? 3.867 34.647 18.821 1.00 88.00 222 TRP A O 1
ATOM 1812 N N . ILE A 1 223 ? 4.237 33.770 16.777 1.00 88.12 223 ILE A N 1
ATOM 1813 C CA . ILE A 1 223 ? 3.302 34.622 16.028 1.00 88.12 223 ILE A CA 1
ATOM 1814 C C . ILE A 1 223 ? 1.887 34.055 16.166 1.00 88.12 223 ILE A C 1
ATOM 1816 O O . ILE A 1 223 ? 0.971 34.748 16.602 1.00 88.12 223 ILE A O 1
ATOM 1820 N N . CYS A 1 224 ? 1.731 32.767 15.869 1.00 90.75 224 CYS A N 1
ATOM 1821 C CA . CYS A 1 224 ? 0.506 32.014 16.098 1.00 90.75 224 CYS A CA 1
ATOM 1822 C C . CYS A 1 224 ? 0.828 30.547 16.423 1.00 90.75 224 CYS A C 1
ATOM 1824 O O . CYS A 1 224 ? 1.949 30.070 16.211 1.00 90.75 224 CYS A O 1
ATOM 1826 N N . ARG A 1 225 ? -0.160 29.837 16.966 1.00 90.44 225 ARG A N 1
ATOM 1827 C CA . ARG A 1 225 ? -0.160 28.373 17.072 1.00 90.44 225 ARG A CA 1
ATOM 1828 C C . ARG A 1 225 ? -1.390 27.849 16.365 1.00 90.44 225 ARG A C 1
ATOM 1830 O O . ARG A 1 225 ? -2.475 28.371 16.593 1.00 90.44 225 ARG A O 1
ATOM 1837 N N . LEU A 1 226 ? -1.218 26.831 15.546 1.00 89.06 226 LEU A N 1
ATOM 1838 C CA . LEU A 1 226 ? -2.279 26.199 14.785 1.00 89.06 226 LEU A CA 1
ATOM 1839 C C . LEU A 1 226 ? -2.560 24.834 15.399 1.00 89.06 226 LEU A C 1
ATOM 1841 O O . LEU A 1 226 ? -1.641 24.060 15.658 1.00 89.06 226 LEU A O 1
ATOM 1845 N N . VAL A 1 227 ? -3.829 24.552 15.656 1.00 87.44 227 VAL A N 1
ATOM 1846 C CA . VAL A 1 227 ? -4.308 23.206 15.957 1.00 87.44 227 VAL A CA 1
ATOM 1847 C C . VAL A 1 227 ? -5.093 22.786 14.729 1.00 87.44 227 VAL A C 1
ATOM 1849 O O . VAL A 1 227 ? -6.166 23.328 14.488 1.00 87.44 227 VAL A O 1
ATOM 1852 N N . LEU A 1 228 ? -4.517 21.891 13.928 1.00 82.56 228 LEU A N 1
ATOM 1853 C CA . LEU A 1 228 ? -5.095 21.405 12.677 1.00 82.56 228 LEU A CA 1
ATOM 1854 C C . LEU A 1 228 ? -5.454 19.926 12.872 1.00 82.56 228 LEU A C 1
ATOM 1856 O O . LEU A 1 228 ? -4.664 19.043 12.558 1.00 82.56 228 LEU A O 1
ATOM 1860 N N . LYS A 1 229 ? -6.600 19.655 13.508 1.00 79.94 229 LYS A N 1
ATOM 1861 C CA . LYS A 1 229 ? -7.111 18.290 13.717 1.00 79.94 229 LYS A CA 1
ATOM 1862 C C . LYS A 1 229 ? -8.384 18.094 12.907 1.00 79.94 229 LYS A C 1
ATOM 1864 O O . LYS A 1 229 ? -9.202 19.008 12.863 1.00 79.94 229 LYS A O 1
ATOM 1869 N N . ASP A 1 230 ? -8.595 16.889 12.382 1.00 66.50 230 ASP A N 1
ATOM 1870 C CA . ASP A 1 230 ? -9.684 16.567 11.439 1.00 66.50 230 ASP A CA 1
ATOM 1871 C C . ASP A 1 230 ? -11.096 16.941 11.930 1.00 66.50 230 ASP A C 1
ATOM 1873 O O . ASP A 1 230 ? -11.993 17.183 11.131 1.00 66.50 230 ASP A O 1
ATOM 1877 N N . SER A 1 231 ? -11.314 16.995 13.250 1.00 70.31 231 SER A N 1
ATOM 1878 C CA . SER A 1 231 ? -12.598 17.398 13.847 1.00 70.31 231 SER A CA 1
ATOM 1879 C C . SER A 1 231 ? -12.654 18.855 14.321 1.00 70.31 231 SER A C 1
ATOM 1881 O O . SER A 1 231 ? -13.739 19.345 14.622 1.00 70.31 231 SER A O 1
ATOM 1883 N N . VAL A 1 232 ? -11.505 19.518 14.502 1.00 78.44 232 VAL A N 1
ATOM 1884 C CA . VAL A 1 232 ? -11.394 20.836 15.147 1.00 78.44 232 VAL A CA 1
ATOM 1885 C C . VAL A 1 232 ? -10.133 21.558 14.652 1.00 78.44 232 VAL A C 1
ATOM 1887 O O . VAL A 1 232 ? -9.018 21.234 15.075 1.00 78.44 232 VAL A O 1
ATOM 1890 N N . MET A 1 233 ? -10.318 22.593 13.829 1.00 84.62 233 MET A N 1
ATOM 1891 C CA . MET A 1 233 ? -9.251 23.488 13.373 1.00 84.62 233 MET A CA 1
ATOM 1892 C C . MET A 1 233 ? -9.375 24.870 14.037 1.00 84.62 233 MET A C 1
ATOM 1894 O O . MET A 1 233 ? -10.455 25.459 14.087 1.00 84.62 233 MET A O 1
ATOM 1898 N N . TYR A 1 234 ? -8.282 25.398 14.597 1.00 88.44 234 TYR A N 1
ATOM 1899 C CA . TYR A 1 234 ? -8.233 26.780 15.095 1.00 88.44 234 TYR A CA 1
ATOM 1900 C C . TYR A 1 234 ? -6.813 27.335 15.203 1.00 88.44 234 TYR A C 1
ATOM 1902 O O . TYR A 1 234 ? -5.844 26.630 15.496 1.00 88.44 234 TYR A O 1
ATOM 1910 N N . MET A 1 235 ? -6.716 28.653 15.059 1.00 90.50 235 MET A N 1
ATOM 1911 C CA . MET A 1 235 ? -5.526 29.436 15.353 1.00 90.50 235 MET A CA 1
ATOM 1912 C C . MET A 1 235 ? -5.607 30.035 16.762 1.00 90.50 235 MET A C 1
ATOM 1914 O O . MET A 1 235 ? -6.633 30.567 17.179 1.00 90.50 235 MET A O 1
ATOM 1918 N N . ILE A 1 236 ? -4.498 30.012 17.495 1.00 88.69 236 ILE A N 1
ATOM 1919 C CA . ILE A 1 236 ? -4.310 30.736 18.753 1.00 88.69 236 ILE A CA 1
ATOM 1920 C C . ILE A 1 236 ? -3.357 31.907 18.503 1.00 88.69 236 ILE A C 1
ATOM 1922 O O . ILE A 1 236 ? -2.285 31.712 17.925 1.00 88.69 236 ILE A O 1
ATOM 1926 N N . ILE A 1 237 ? -3.700 33.099 19.001 1.00 87.56 237 ILE A N 1
ATOM 1927 C CA . ILE A 1 237 ? -2.798 34.262 19.081 1.00 87.56 237 ILE A CA 1
ATOM 1928 C C . ILE A 1 237 ? -2.828 34.829 20.506 1.00 87.56 237 ILE A C 1
ATOM 1930 O O . ILE A 1 237 ? -3.892 35.027 21.095 1.00 87.56 237 ILE A O 1
ATOM 1934 N N . GLN A 1 238 ? -1.651 35.122 21.066 1.00 82.31 238 GLN A N 1
ATOM 1935 C CA . GLN A 1 238 ? -1.537 35.817 22.350 1.00 82.31 238 GLN A CA 1
ATOM 1936 C C . GLN A 1 238 ? -1.778 37.326 22.184 1.00 82.31 238 GLN A C 1
ATOM 1938 O O . GLN A 1 238 ? -0.999 38.002 21.504 1.00 82.31 238 GLN A O 1
ATOM 1943 N N . GLY A 1 239 ? -2.811 37.852 22.843 1.00 75.44 239 GLY A N 1
ATOM 1944 C CA . GLY A 1 239 ? -3.112 39.284 22.907 1.00 75.44 239 GLY A CA 1
ATOM 1945 C C . GLY A 1 239 ? -2.161 40.074 23.816 1.00 75.44 239 GLY A C 1
ATOM 1946 O O . GLY A 1 239 ? -1.302 39.513 24.498 1.00 75.44 239 GLY A O 1
ATOM 1947 N N . GLU A 1 240 ? -2.333 41.396 23.842 1.00 68.88 240 GLU A N 1
ATOM 1948 C CA . GLU A 1 240 ? -1.490 42.330 24.612 1.00 68.88 240 GLU A CA 1
ATOM 1949 C C . GLU A 1 240 ? -1.559 42.072 26.131 1.00 68.88 240 GLU A C 1
ATOM 1951 O O . GLU A 1 240 ? -0.528 42.062 26.801 1.00 68.88 240 GLU A O 1
ATOM 1956 N N . ASN A 1 241 ? -2.735 41.706 26.656 1.00 65.00 241 ASN A N 1
ATOM 1957 C CA . ASN A 1 241 ? -2.949 41.356 28.070 1.00 65.00 241 ASN A CA 1
ATOM 1958 C C . ASN A 1 241 ? -2.481 39.933 28.455 1.00 65.00 241 ASN A C 1
ATOM 1960 O O . ASN A 1 241 ? -2.851 39.422 29.509 1.00 65.00 241 ASN A O 1
ATOM 1964 N N . ARG A 1 242 ? -1.680 39.265 27.610 1.00 68.50 242 ARG A N 1
ATOM 1965 C CA . ARG A 1 242 ? -1.275 37.842 27.712 1.00 68.50 242 ARG A CA 1
ATOM 1966 C C . ARG A 1 242 ? -2.405 36.809 27.587 1.00 68.50 242 ARG A C 1
ATOM 1968 O O . ARG A 1 242 ? -2.116 35.617 27.671 1.00 68.50 242 ARG A O 1
ATOM 1975 N N . GLU A 1 243 ? -3.639 37.231 27.334 1.00 74.69 243 GLU A N 1
ATOM 1976 C CA . GLU A 1 243 ? -4.772 36.347 27.042 1.00 74.69 243 GLU A CA 1
ATOM 1977 C C . GLU A 1 243 ? -4.578 35.594 25.714 1.00 74.69 243 GLU A C 1
ATOM 1979 O O . GLU A 1 243 ? -3.962 36.104 24.772 1.00 74.69 243 GLU A O 1
ATOM 1984 N N . TYR A 1 244 ? -5.102 34.368 25.632 1.00 83.31 244 TYR A N 1
ATOM 1985 C CA . TYR A 1 244 ? -4.996 33.511 24.450 1.00 83.31 244 TYR A CA 1
ATOM 1986 C C . TYR A 1 244 ? -6.312 33.512 23.673 1.00 83.31 244 TYR A C 1
ATOM 1988 O O . TYR A 1 244 ? -7.249 32.798 24.028 1.00 83.31 244 TYR A O 1
ATOM 1996 N N . ASN A 1 245 ? -6.364 34.286 22.592 1.00 84.81 245 ASN A N 1
ATOM 1997 C CA . ASN A 1 245 ? -7.523 34.326 21.708 1.00 84.81 245 ASN A CA 1
ATOM 1998 C C . ASN A 1 245 ? -7.489 33.122 20.766 1.00 84.81 245 ASN A C 1
ATOM 2000 O O . ASN A 1 245 ? -6.451 32.855 20.154 1.00 84.81 245 ASN A O 1
ATOM 2004 N N . ARG A 1 246 ? -8.611 32.401 20.667 1.00 88.31 246 ARG A N 1
ATOM 2005 C CA . ARG A 1 246 ? -8.805 31.284 19.734 1.00 88.31 246 ARG A CA 1
ATOM 2006 C C . ARG A 1 246 ? -9.709 31.743 18.596 1.00 88.31 246 ARG A C 1
ATOM 2008 O O . ARG A 1 246 ? -10.791 32.258 18.854 1.00 88.31 246 ARG A O 1
ATOM 2015 N N . TYR A 1 247 ? -9.263 31.519 17.371 1.00 87.38 247 TYR A N 1
ATOM 2016 C CA . TYR A 1 247 ? -9.974 31.827 16.139 1.00 87.38 247 TYR A CA 1
ATOM 2017 C C . TYR A 1 247 ? -10.262 30.497 15.438 1.00 87.38 247 TYR A C 1
ATOM 2019 O O . TYR A 1 247 ? -9.295 29.829 15.060 1.00 87.38 247 TYR A O 1
ATOM 2027 N N . PRO A 1 248 ? -11.529 30.054 15.339 1.00 86.44 248 PRO A N 1
ATOM 2028 C CA . PRO A 1 248 ? -11.857 28.846 14.594 1.00 86.44 248 PRO A CA 1
ATOM 2029 C C . PRO A 1 248 ? -11.446 29.015 13.129 1.00 86.44 248 PRO A C 1
ATOM 2031 O O . PRO A 1 248 ? -11.469 30.123 12.597 1.00 86.44 248 PRO A O 1
ATOM 2034 N N . LEU A 1 249 ? -11.043 27.914 12.511 1.00 84.81 249 LEU A N 1
ATOM 2035 C CA . LEU A 1 249 ? -10.766 27.817 11.084 1.00 84.81 249 LEU A CA 1
ATOM 2036 C C . LEU A 1 249 ? -11.684 26.717 10.542 1.00 84.81 249 LEU A C 1
ATOM 2038 O O . LEU A 1 249 ? -11.814 25.677 11.187 1.00 84.81 249 LEU A O 1
ATOM 2042 N N . GLU A 1 250 ? -12.315 26.935 9.394 1.00 80.25 250 GLU A N 1
ATOM 2043 C CA . GLU A 1 250 ? -13.034 25.880 8.665 1.00 80.25 250 GLU A CA 1
ATOM 2044 C C . GLU A 1 250 ? -12.112 25.281 7.591 1.00 80.25 250 GLU A C 1
ATOM 2046 O O . GLU A 1 250 ? -12.130 24.078 7.340 1.00 80.25 250 GLU A O 1
ATOM 2051 N N . THR A 1 251 ? -11.225 26.110 7.036 1.00 84.44 251 THR A N 1
ATOM 2052 C CA . THR A 1 251 ? -10.193 25.759 6.055 1.00 84.44 251 THR A CA 1
ATOM 2053 C C . THR A 1 251 ? -8.839 26.378 6.424 1.00 84.44 251 THR A C 1
ATOM 2055 O O . THR A 1 251 ? -8.735 27.232 7.304 1.00 84.44 251 THR A O 1
ATOM 2058 N N . ILE A 1 252 ? -7.760 25.969 5.749 1.00 84.69 252 ILE A N 1
ATOM 2059 C CA . ILE A 1 252 ? -6.434 26.582 5.948 1.00 84.69 252 ILE A CA 1
ATOM 2060 C C . ILE A 1 252 ? -6.399 28.013 5.367 1.00 84.69 252 ILE A C 1
ATOM 2062 O O . ILE A 1 252 ? -5.750 28.897 5.933 1.00 84.69 252 ILE A O 1
ATOM 2066 N N . ASP A 1 253 ? -7.161 28.273 4.301 1.00 83.81 253 ASP A N 1
ATOM 2067 C CA . ASP A 1 253 ? -7.267 29.589 3.659 1.00 83.81 253 ASP A CA 1
ATOM 2068 C C . ASP A 1 253 ? -7.904 30.661 4.561 1.00 83.81 253 ASP A C 1
ATOM 2070 O O . ASP A 1 253 ? -7.628 31.851 4.390 1.00 83.81 253 ASP A O 1
ATOM 2074 N N . ASP A 1 254 ? -8.651 30.280 5.603 1.00 86.25 254 ASP A N 1
ATOM 2075 C CA . ASP A 1 254 ? -9.174 31.224 6.603 1.00 86.25 254 ASP A CA 1
ATOM 2076 C C . ASP A 1 254 ? -8.074 32.029 7.318 1.00 86.25 254 ASP A C 1
ATOM 2078 O O . ASP A 1 254 ? -8.332 33.104 7.865 1.00 86.25 254 ASP A O 1
ATOM 2082 N N . LEU A 1 255 ? -6.813 31.587 7.261 1.00 88.12 255 LEU A N 1
ATOM 2083 C CA . LEU A 1 255 ? -5.665 32.367 7.729 1.00 88.12 255 LEU A CA 1
ATOM 2084 C C . LEU A 1 255 ? -5.528 33.724 7.010 1.00 88.12 255 LEU A C 1
ATOM 2086 O O . LEU A 1 255 ? -5.037 34.680 7.619 1.00 88.12 255 LEU A O 1
ATOM 2090 N N . TYR A 1 256 ? -6.010 33.859 5.767 1.00 86.94 256 TYR A N 1
ATOM 2091 C CA . TYR A 1 256 ? -6.074 35.147 5.066 1.00 86.94 256 TYR A CA 1
ATOM 2092 C C . TYR A 1 256 ? -7.062 36.126 5.721 1.00 86.94 256 TYR A C 1
ATOM 2094 O O . TYR A 1 256 ? -6.758 37.321 5.813 1.00 86.94 256 TYR A O 1
ATOM 2102 N N . ASN A 1 257 ? -8.182 35.631 6.262 1.00 88.50 257 ASN A N 1
ATOM 2103 C CA . ASN A 1 257 ? -9.181 36.439 6.975 1.00 88.50 257 ASN A CA 1
ATOM 2104 C C . ASN A 1 257 ? -8.614 37.048 8.274 1.00 88.50 257 ASN A C 1
ATOM 2106 O O . ASN A 1 257 ? -9.075 38.092 8.731 1.00 88.50 257 ASN A O 1
ATOM 2110 N N . TYR A 1 258 ? -7.558 36.447 8.835 1.00 88.56 258 TYR A N 1
ATOM 2111 C CA . TYR A 1 258 ? -6.855 36.926 10.032 1.00 88.56 258 TYR A CA 1
ATOM 2112 C C . TYR A 1 258 ? -5.505 37.604 9.737 1.00 88.56 258 TYR A C 1
ATOM 2114 O O . TYR A 1 258 ? -4.698 37.824 10.648 1.00 88.56 258 TYR A O 1
ATOM 2122 N N . SER A 1 259 ? -5.258 37.972 8.477 1.00 86.75 259 SER A N 1
ATOM 2123 C CA . SER A 1 259 ? -4.003 38.581 8.019 1.00 86.75 259 SER A CA 1
ATOM 2124 C C . SER A 1 259 ? -3.591 39.821 8.824 1.00 86.75 259 SER A C 1
ATOM 2126 O O . SER A 1 259 ? -2.448 39.895 9.280 1.00 86.75 259 SER A O 1
ATOM 2128 N N . GLU A 1 260 ? -4.506 40.758 9.093 1.00 87.88 260 GLU A N 1
ATOM 2129 C CA . GLU A 1 260 ? -4.211 41.961 9.891 1.00 87.88 260 GLU A CA 1
ATOM 2130 C C . GLU A 1 260 ? -3.735 41.633 11.319 1.00 87.88 260 GLU A C 1
ATOM 2132 O O . GLU A 1 260 ? -2.805 42.266 11.827 1.00 87.88 260 GLU A O 1
ATOM 2137 N N . LEU A 1 261 ? -4.320 40.611 11.958 1.00 88.62 261 LEU A N 1
ATOM 2138 C CA . LEU A 1 261 ? -3.943 40.176 13.308 1.00 88.62 261 LEU A CA 1
ATOM 2139 C C . LEU A 1 261 ? -2.547 39.547 13.324 1.00 88.62 261 LEU A C 1
ATOM 2141 O O . LEU A 1 261 ? -1.740 39.855 14.206 1.00 88.62 261 LEU A O 1
ATOM 2145 N N . LEU A 1 262 ? -2.247 38.704 12.331 1.00 88.56 262 LEU A N 1
ATOM 2146 C CA . LEU A 1 262 ? -0.926 38.102 12.145 1.00 88.56 262 LEU A CA 1
ATOM 2147 C C . LEU A 1 262 ? 0.143 39.178 11.916 1.00 88.56 262 LEU A C 1
ATOM 2149 O O . LEU A 1 262 ? 1.194 39.149 12.558 1.00 88.56 262 LEU A O 1
ATOM 2153 N N . ILE A 1 263 ? -0.146 40.170 11.067 1.00 89.25 263 ILE A N 1
ATOM 2154 C CA . ILE A 1 263 ? 0.747 41.302 10.787 1.00 89.25 263 ILE A CA 1
ATOM 2155 C C . ILE A 1 263 ? 0.970 42.149 12.045 1.00 89.25 263 ILE A C 1
ATOM 2157 O O . ILE A 1 263 ? 2.119 42.469 12.363 1.00 89.25 263 ILE A O 1
ATOM 2161 N N . LYS A 1 264 ? -0.091 42.483 12.796 1.00 89.25 264 LYS A N 1
ATOM 2162 C CA . LYS A 1 264 ? 0.026 43.222 14.066 1.00 89.25 264 LYS A CA 1
ATOM 2163 C C . LYS A 1 264 ? 0.908 42.462 15.059 1.00 89.25 264 LYS A C 1
ATOM 2165 O O . LYS A 1 264 ? 1.810 43.050 15.655 1.00 89.25 264 LYS A O 1
ATOM 2170 N N . LYS A 1 265 ? 0.690 41.150 15.208 1.00 87.81 265 LYS A N 1
ATOM 2171 C CA . LYS A 1 265 ? 1.454 40.318 16.144 1.00 87.81 265 LYS A CA 1
ATOM 2172 C C . LYS A 1 265 ? 2.921 40.167 15.739 1.00 87.81 265 LYS A C 1
ATOM 2174 O O . LYS A 1 265 ? 3.784 40.204 16.609 1.00 87.81 265 LYS A O 1
ATOM 2179 N N . ALA A 1 266 ? 3.206 40.030 14.446 1.00 85.75 266 ALA A N 1
ATOM 2180 C CA . ALA A 1 266 ? 4.569 39.952 13.931 1.00 85.75 266 ALA A CA 1
ATOM 2181 C C . ALA A 1 266 ? 5.350 41.260 14.151 1.00 85.75 266 ALA A C 1
ATOM 2183 O O . ALA A 1 266 ? 6.482 41.217 14.629 1.00 85.75 266 ALA A O 1
ATOM 2184 N N . LYS A 1 267 ? 4.732 42.422 13.884 1.00 85.50 267 LYS A N 1
ATOM 2185 C CA . LYS A 1 267 ? 5.356 43.743 14.098 1.00 85.50 267 LYS A CA 1
ATOM 2186 C C . LYS A 1 267 ? 5.747 43.991 15.558 1.00 85.50 267 LYS A C 1
ATOM 2188 O O . LYS A 1 267 ? 6.834 44.501 15.801 1.00 85.50 267 LYS A O 1
ATOM 2193 N N . MET A 1 268 ? 4.942 43.517 16.514 1.00 84.94 268 MET A N 1
ATOM 2194 C CA . MET A 1 268 ? 5.234 43.572 17.959 1.00 84.94 268 MET A CA 1
ATOM 2195 C C . MET A 1 268 ? 6.558 42.880 18.363 1.00 84.94 268 MET A C 1
ATOM 2197 O O . MET A 1 268 ? 7.022 43.045 19.487 1.00 84.94 268 MET A O 1
ATOM 2201 N N . PHE A 1 269 ? 7.162 42.062 17.491 1.00 82.12 269 PHE A N 1
ATOM 2202 C CA . PHE A 1 269 ? 8.462 41.430 17.741 1.00 82.12 269 PHE A CA 1
ATOM 2203 C C . PHE A 1 269 ? 9.650 42.115 17.048 1.00 82.12 269 PHE A C 1
ATOM 2205 O O . PHE A 1 269 ? 10.789 41.719 17.338 1.00 82.12 269 PHE A O 1
ATOM 2212 N N . CYS A 1 270 ? 9.378 43.074 16.155 1.00 71.88 270 CYS A N 1
ATOM 2213 C CA . CYS A 1 270 ? 10.348 43.905 15.435 1.00 71.88 270 CYS A CA 1
ATOM 2214 C C . CYS A 1 270 ? 10.602 45.261 16.112 1.00 71.88 270 CYS A C 1
ATOM 2216 O O . CYS A 1 270 ? 11.662 45.842 15.885 1.00 71.88 270 CYS A O 1
ATOM 2218 N N . GLU A 1 271 ? 9.635 45.741 16.897 1.00 59.50 271 GLU A N 1
ATOM 2219 C CA . GLU A 1 271 ? 9.770 46.854 17.853 1.00 59.50 271 GLU A CA 1
ATOM 2220 C C . GLU A 1 271 ? 10.497 46.407 19.141 1.00 59.50 271 GLU A C 1
ATOM 2222 O O . GLU A 1 271 ? 11.265 47.237 19.679 1.00 59.50 271 GLU A O 1
#

Secondary structure (DSSP, 8-state):
--THHHHHHHHTTSS-S-EEEESSSEEEEE--SSBTTB--SS-SEEEETTB--HHHHHHHHHTSTTT--HHHHHHHHHHHHHHHHHHHHHHHHHHS--HHHHHHHIIIII--S---HHHHHHHHHHHHHHHHHHHHHHHHHHHHHHHHHHH-SS-------------------------HHHHHHHHHHHHHHTTTS-GGGEEEE--TT-EEEEETT-TTSEEEEEEEETTEEEEEEE-TTS-EEEEEESSSGGGGTTHHHHHHHHHTTT-